Protein AF-0000000071014922 (afdb_homodimer)

Structure (mmCIF, N/CA/C/O backbone):
data_AF-0000000071014922-model_v1
#
loop_
_entity.id
_entity.type
_entity.pdbx_description
1 polymer 'Single-stranded DNA-binding protein'
#
loop_
_atom_site.group_PDB
_atom_site.id
_atom_site.type_symbol
_atom_site.label_atom_id
_atom_site.label_alt_id
_atom_site.label_comp_id
_atom_site.label_asym_id
_atom_site.label_entity_id
_atom_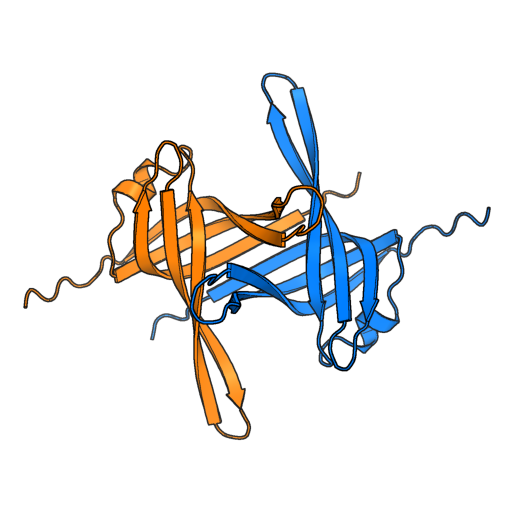site.label_seq_id
_atom_site.pdbx_PDB_ins_code
_atom_site.Cartn_x
_atom_site.Cartn_y
_atom_site.Cartn_z
_atom_site.occupancy
_atom_site.B_iso_or_equiv
_atom_site.auth_seq_id
_atom_site.auth_comp_id
_atom_site.auth_asym_id
_atom_site.auth_atom_id
_atom_site.pdbx_PDB_model_num
ATOM 1 N N . MET A 1 1 ? 16.922 -11.219 -13.266 1 45.09 1 MET A N 1
ATOM 2 C CA . MET A 1 1 ? 15.805 -11.633 -12.414 1 45.09 1 MET A CA 1
ATOM 3 C C . MET A 1 1 ? 14.68 -10.602 -12.469 1 45.09 1 MET A C 1
ATOM 5 O O . MET A 1 1 ? 14.93 -9.414 -12.672 1 45.09 1 MET A O 1
ATOM 9 N N . PRO A 1 2 ? 13.539 -10.945 -12.789 1 51.22 2 PRO A N 1
ATOM 10 C CA . PRO A 1 2 ? 12.469 -9.977 -13.055 1 51.22 2 PRO A CA 1
ATOM 11 C C . PRO A 1 2 ? 12.344 -8.93 -11.953 1 51.22 2 PRO A C 1
ATOM 13 O O . PRO A 1 2 ? 12.578 -9.227 -10.781 1 51.22 2 PRO A O 1
ATOM 16 N N . GLN A 1 3 ? 12.688 -7.688 -12.266 1 57.22 3 GLN A N 1
ATOM 17 C CA . GLN A 1 3 ? 12.719 -6.531 -11.383 1 57.22 3 GLN A CA 1
ATOM 18 C C . GLN A 1 3 ? 11.406 -6.391 -10.609 1 57.22 3 GLN A C 1
ATOM 20 O O . GLN A 1 3 ? 10.344 -6.219 -11.211 1 57.22 3 GLN A O 1
ATOM 25 N N . ASN A 1 4 ? 11.172 -7.098 -9.414 1 67.25 4 ASN A N 1
ATOM 26 C CA . ASN A 1 4 ? 10.023 -7.023 -8.523 1 67.25 4 ASN A CA 1
ATOM 27 C C . ASN A 1 4 ? 9.836 -5.617 -7.957 1 67.25 4 ASN A C 1
ATOM 29 O O . ASN A 1 4 ? 10.805 -4.961 -7.586 1 67.25 4 ASN A O 1
ATOM 33 N N . ILE A 1 5 ? 8.773 -5.008 -8.477 1 82.88 5 ILE A N 1
ATOM 34 C CA . ILE A 1 5 ? 8.438 -3.664 -8.016 1 82.88 5 ILE A CA 1
ATOM 35 C C . ILE A 1 5 ? 7.25 -3.725 -7.051 1 82.88 5 ILE A C 1
ATOM 37 O O . ILE A 1 5 ? 6.301 -4.477 -7.281 1 82.88 5 ILE A O 1
ATOM 41 N N . ALA A 1 6 ? 7.273 -3.145 -5.84 1 90.56 6 ALA A N 1
ATOM 42 C CA . ALA A 1 6 ? 6.148 -2.846 -4.953 1 90.56 6 ALA A CA 1
ATOM 43 C C . ALA A 1 6 ? 6.238 -1.42 -4.418 1 90.56 6 ALA A C 1
ATOM 45 O O . ALA A 1 6 ? 6.949 -1.158 -3.447 1 90.56 6 ALA A O 1
ATOM 46 N N . GLU A 1 7 ? 5.496 -0.566 -5.109 1 92.31 7 GLU A N 1
ATOM 47 C CA . GLU A 1 7 ? 5.621 0.851 -4.781 1 92.31 7 GLU A CA 1
ATOM 48 C C . GLU A 1 7 ? 4.258 1.489 -4.547 1 92.31 7 GLU A C 1
ATOM 50 O O . GLU A 1 7 ? 3.232 0.952 -4.977 1 92.31 7 GLU A O 1
ATOM 55 N N . PHE A 1 8 ? 4.301 2.605 -3.871 1 92.69 8 PHE A N 1
ATOM 56 C CA . PHE A 1 8 ? 3.084 3.389 -3.674 1 92.69 8 PHE A CA 1
ATOM 57 C C . PHE A 1 8 ? 3.338 4.863 -3.967 1 92.69 8 PHE A C 1
ATOM 59 O O . PHE A 1 8 ? 4.488 5.293 -4.066 1 92.69 8 PHE A O 1
ATOM 66 N N . ARG A 1 9 ? 2.246 5.539 -4.125 1 94.62 9 ARG A N 1
ATOM 67 C CA . ARG A 1 9 ? 2.209 6.988 -4.297 1 94.62 9 ARG A CA 1
ATOM 68 C C . ARG A 1 9 ? 0.978 7.586 -3.627 1 94.62 9 ARG A C 1
ATOM 70 O O . ARG A 1 9 ? -0.138 7.098 -3.816 1 94.62 9 ARG A O 1
ATOM 77 N N . ILE A 1 10 ? 1.203 8.625 -2.867 1 93.38 10 ILE A N 1
ATOM 78 C CA . ILE A 1 10 ? 0.106 9.281 -2.164 1 93.38 10 ILE A CA 1
ATOM 79 C C . ILE A 1 10 ? 0.223 10.797 -2.322 1 93.38 10 ILE A C 1
ATOM 81 O O . ILE A 1 10 ? 1.315 11.359 -2.207 1 93.38 10 ILE A O 1
ATOM 85 N N . ILE A 1 11 ? -0.766 11.391 -2.68 1 93.31 11 ILE A N 1
ATOM 86 C CA . ILE A 1 11 ? -0.93 12.836 -2.576 1 93.31 11 ILE A CA 1
ATOM 87 C C . ILE A 1 11 ? -2.129 13.156 -1.687 1 93.31 11 ILE A C 1
ATOM 89 O O . ILE A 1 11 ? -3.246 12.711 -1.954 1 93.31 11 ILE A O 1
ATOM 93 N N . GLY A 1 12 ? -1.874 13.836 -0.685 1 92.44 12 GLY A N 1
ATOM 94 C CA . GLY A 1 12 ? -2.936 14.172 0.249 1 92.44 12 GLY A CA 1
ATOM 95 C C . GLY A 1 12 ? -2.477 15.094 1.363 1 92.44 12 GLY A C 1
ATOM 96 O O . GLY A 1 12 ? -1.315 15.508 1.397 1 92.44 12 GLY A O 1
ATOM 97 N N . ARG A 1 13 ? -3.402 15.43 2.219 1 92.38 13 ARG A N 1
ATOM 98 C CA . ARG A 1 13 ? -3.096 16.344 3.32 1 92.38 13 ARG A CA 1
ATOM 99 C C . ARG A 1 13 ? -2.703 15.562 4.574 1 92.38 13 ARG A C 1
ATOM 101 O O . ARG A 1 13 ? -3.303 14.539 4.887 1 92.38 13 ARG A O 1
ATOM 108 N N . ILE A 1 14 ? -1.854 16.234 5.262 1 93.81 14 ILE A N 1
ATOM 109 C CA . ILE A 1 14 ? -1.387 15.609 6.496 1 93.81 14 ILE A CA 1
ATOM 110 C C . ILE A 1 14 ? -2.436 15.781 7.59 1 93.81 14 ILE A C 1
ATOM 112 O O . ILE A 1 14 ? -2.949 16.875 7.801 1 93.81 14 ILE A O 1
ATOM 116 N N . GLY A 1 15 ? -2.736 14.742 8.242 1 92.94 15 GLY A N 1
ATOM 117 C CA . GLY A 1 15 ? -3.611 14.789 9.398 1 92.94 15 GLY A CA 1
ATOM 118 C C . GLY A 1 15 ? -2.857 14.844 10.719 1 92.94 15 GLY A C 1
ATOM 119 O O . GLY A 1 15 ? -3.162 15.672 11.578 1 92.94 15 GLY A O 1
ATOM 120 N N . LYS A 1 16 ? -1.944 13.891 10.852 1 93.44 16 LYS A N 1
ATOM 121 C CA . LYS A 1 16 ? -1.187 13.75 12.094 1 93.44 16 LYS A CA 1
ATOM 122 C C . LYS A 1 16 ? 0.235 13.273 11.82 1 93.44 16 LYS A C 1
ATOM 124 O O . LYS A 1 16 ? 0.456 12.438 10.938 1 93.44 16 LYS A O 1
ATOM 129 N N . ILE A 1 17 ? 1.135 13.812 12.633 1 95.12 17 ILE A N 1
ATOM 130 C CA . ILE A 1 17 ? 2.525 13.367 12.586 1 95.12 17 ILE A CA 1
ATOM 131 C C . ILE A 1 17 ? 2.938 12.82 13.953 1 95.12 17 ILE A C 1
ATOM 133 O O . ILE A 1 17 ? 2.779 13.5 14.969 1 95.12 17 ILE A O 1
ATOM 137 N N . THR A 1 18 ? 3.35 11.625 13.945 1 94.62 18 THR A N 1
ATOM 138 C CA . THR A 1 18 ? 3.787 10.969 15.172 1 94.62 18 THR A CA 1
ATOM 139 C C . THR A 1 18 ? 5.242 10.523 15.062 1 94.62 18 THR A C 1
ATOM 141 O O . THR A 1 18 ? 5.586 9.727 14.188 1 94.62 18 THR A O 1
ATOM 144 N N . THR A 1 19 ? 5.977 11.086 15.898 1 92.25 19 THR A N 1
ATOM 145 C CA . THR A 1 19 ? 7.391 10.719 15.891 1 92.25 19 THR A CA 1
ATOM 146 C C . THR A 1 19 ? 7.719 9.797 17.062 1 92.25 19 THR A C 1
ATOM 148 O O . THR A 1 19 ? 7.34 10.07 18.203 1 92.25 19 THR A O 1
ATOM 151 N N . ARG A 1 20 ? 8.258 8.742 16.688 1 89.31 20 ARG A N 1
ATOM 152 C CA . ARG A 1 20 ? 8.797 7.82 17.688 1 89.31 20 ARG A CA 1
ATOM 153 C C . ARG A 1 20 ? 10.32 7.867 17.703 1 89.31 20 ARG A C 1
ATOM 155 O O . ARG A 1 20 ? 10.922 8.906 17.406 1 89.31 20 ARG A O 1
ATOM 162 N N . GLU A 1 21 ? 11.086 6.969 18.203 1 86.44 21 GLU A N 1
ATOM 163 C CA . GLU A 1 21 ? 12.539 7.004 18.312 1 86.44 21 GLU A CA 1
ATOM 164 C C . GLU A 1 21 ? 13.203 7.215 16.953 1 86.44 21 GLU A C 1
ATOM 166 O O . GLU A 1 21 ? 13.711 8.305 16.672 1 86.44 21 GLU A O 1
ATOM 171 N N . ARG A 1 22 ? 13.266 6.293 16.172 1 90.5 22 ARG A N 1
ATOM 172 C CA . ARG A 1 22 ? 13.992 6.406 14.914 1 90.5 22 ARG A CA 1
ATOM 173 C C . ARG A 1 22 ? 13.039 6.344 13.727 1 90.5 22 ARG A C 1
ATOM 175 O O . ARG A 1 22 ? 13.477 6.152 12.586 1 90.5 22 ARG A O 1
ATOM 182 N N . VAL A 1 23 ? 11.742 6.52 14.023 1 92.88 23 VAL A N 1
ATOM 183 C CA . VAL A 1 23 ? 10.773 6.406 12.938 1 92.88 23 VAL A CA 1
ATOM 184 C C . VAL A 1 23 ? 9.672 7.449 13.109 1 92.88 23 VAL A C 1
ATOM 186 O O . VAL A 1 23 ? 9.203 7.688 14.227 1 92.88 23 VAL A O 1
ATOM 189 N N . THR A 1 24 ? 9.297 8.148 12.078 1 95.25 24 THR A N 1
ATOM 190 C CA . THR A 1 24 ? 8.18 9.086 12.078 1 95.25 24 THR A CA 1
ATOM 191 C C . THR A 1 24 ? 7.02 8.547 11.25 1 95.25 24 THR A C 1
ATOM 193 O O . THR A 1 24 ? 7.215 8.07 10.125 1 95.25 24 THR A O 1
ATOM 196 N N . TYR A 1 25 ? 5.828 8.57 11.812 1 94 25 TYR A N 1
ATOM 197 C CA . TYR A 1 25 ? 4.605 8.195 11.109 1 94 25 TYR A CA 1
ATOM 198 C C . TYR A 1 25 ? 3.812 9.422 10.695 1 94 25 TYR A C 1
ATOM 200 O O . TYR A 1 25 ? 3.559 10.312 11.508 1 94 25 TYR A O 1
ATOM 208 N N . VAL A 1 26 ? 3.49 9.484 9.484 1 94.69 26 VAL A N 1
ATOM 209 C CA . VAL A 1 26 ? 2.682 10.578 8.969 1 94.69 26 VAL A CA 1
ATOM 210 C C . VAL A 1 26 ? 1.364 10.039 8.422 1 94.69 26 VAL A C 1
ATOM 212 O O . VAL A 1 26 ? 1.361 9.219 7.5 1 94.69 26 VAL A O 1
ATOM 215 N N . SER A 1 27 ? 0.312 10.469 8.977 1 92.56 27 SER A N 1
ATOM 216 C CA . SER A 1 27 ? -1.009 10.125 8.453 1 92.56 27 SER A CA 1
ATOM 217 C C . SER A 1 27 ? -1.417 11.07 7.324 1 92.56 27 SER A C 1
ATOM 219 O O . SER A 1 27 ? -1.438 12.289 7.5 1 92.56 27 SER A O 1
ATOM 221 N N . VAL A 1 28 ? -1.708 10.5 6.219 1 92.12 28 VAL A N 1
ATOM 222 C CA . VAL A 1 28 ? -2.064 11.297 5.047 1 92.12 28 VAL A CA 1
ATOM 223 C C . VAL A 1 28 ? -3.475 10.93 4.586 1 92.12 28 VAL A C 1
ATOM 225 O O . VAL A 1 28 ? -3.793 9.758 4.402 1 92.12 28 VAL A O 1
ATOM 228 N N . ALA A 1 29 ? -4.246 12.039 4.527 1 87.94 29 ALA A N 1
ATOM 229 C CA . ALA A 1 29 ? -5.617 11.852 4.062 1 87.94 29 ALA A CA 1
ATOM 230 C C . ALA A 1 29 ? -5.664 11.656 2.549 1 87.94 29 ALA A C 1
ATOM 232 O O . ALA A 1 29 ? -5.059 12.422 1.799 1 87.94 29 ALA A O 1
ATOM 233 N N . ALA A 1 30 ? -6.188 10.461 2.129 1 78.12 30 ALA A N 1
ATOM 234 C CA . ALA A 1 30 ? -6.398 10.258 0.698 1 78.12 30 ALA A CA 1
ATOM 235 C C . ALA A 1 30 ? -7.859 9.914 0.404 1 78.12 30 ALA A C 1
ATOM 237 O O . ALA A 1 30 ? -8.477 9.125 1.122 1 78.12 30 ALA A O 1
ATOM 238 N N . ASN A 1 31 ? -8.445 10.719 -0.489 1 67.25 31 ASN A N 1
ATOM 239 C CA . ASN A 1 31 ? -9.852 10.539 -0.841 1 67.25 31 ASN A CA 1
ATOM 240 C C . ASN A 1 31 ? -10.023 9.539 -1.977 1 67.25 31 ASN A C 1
ATOM 242 O O . ASN A 1 31 ? -9.164 9.438 -2.857 1 67.25 31 ASN A O 1
ATOM 246 N N . TYR A 1 32 ? -10.867 8.562 -1.677 1 63.69 32 TYR A N 1
ATOM 247 C CA . TYR A 1 32 ? -11.25 7.617 -2.721 1 63.69 32 TYR A CA 1
ATOM 248 C C . TYR A 1 32 ? -12.672 7.875 -3.199 1 63.69 32 TYR A C 1
ATOM 250 O O . TYR A 1 32 ? -13.594 7.988 -2.391 1 63.69 32 TYR A O 1
ATOM 258 N N . ASN A 1 33 ? -12.672 8.32 -4.469 1 60.06 33 ASN A N 1
ATOM 259 C CA . ASN A 1 33 ? -13.992 8.523 -5.043 1 60.06 33 ASN A CA 1
ATOM 260 C C . ASN A 1 33 ? -14.602 7.215 -5.543 1 60.06 33 ASN A C 1
ATOM 262 O O . ASN A 1 33 ? -13.953 6.469 -6.281 1 60.06 33 ASN A O 1
ATOM 266 N N . ARG A 1 34 ? -15.492 6.68 -4.75 1 58.22 34 ARG A N 1
ATOM 267 C CA . ARG A 1 34 ? -16.219 5.504 -5.223 1 58.22 34 ARG A CA 1
ATOM 268 C C . ARG A 1 34 ? -17.625 5.875 -5.688 1 58.22 34 ARG A C 1
ATOM 270 O O . ARG A 1 34 ? -18.297 6.676 -5.047 1 58.22 34 ARG A O 1
ATOM 277 N N . ARG A 1 35 ? -17.828 5.34 -6.891 1 59.03 35 ARG A N 1
ATOM 278 C CA . ARG A 1 35 ? -19.188 5.555 -7.398 1 59.03 35 ARG A CA 1
ATOM 279 C C . ARG A 1 35 ? -20.188 4.699 -6.637 1 59.03 35 ARG A C 1
ATOM 281 O O . ARG A 1 35 ? -19.969 3.504 -6.434 1 59.03 35 ARG A O 1
ATOM 288 N N . ASP A 1 36 ? -20.906 5.223 -5.824 1 60.12 36 ASP A N 1
ATOM 289 C CA . ASP A 1 36 ? -22.016 4.516 -5.188 1 60.12 36 ASP A CA 1
ATOM 290 C C . ASP A 1 36 ? -23.344 4.859 -5.859 1 60.12 36 ASP A C 1
ATOM 292 O O . ASP A 1 36 ? -24.016 5.801 -5.457 1 60.12 36 ASP A O 1
ATOM 296 N N . GLY A 1 37 ? -23.719 3.9 -6.723 1 63.62 37 GLY A N 1
ATOM 297 C CA . GLY A 1 37 ? -24.906 4.184 -7.508 1 63.62 37 GLY A CA 1
ATOM 298 C C . GLY A 1 37 ? -24.75 5.391 -8.414 1 63.62 37 GLY A C 1
ATOM 299 O O . GLY A 1 37 ? -23.844 5.438 -9.25 1 63.62 37 GLY A O 1
ATOM 300 N N . ASP A 1 38 ? -25.609 6.348 -8.312 1 67.44 38 ASP A N 1
ATOM 301 C CA . ASP A 1 38 ? -25.625 7.586 -9.094 1 67.44 38 ASP A CA 1
ATOM 302 C C . ASP A 1 38 ? -24.812 8.68 -8.406 1 67.44 38 ASP A C 1
ATOM 304 O O . ASP A 1 38 ? -24.641 9.766 -8.961 1 67.44 38 ASP A O 1
ATOM 308 N N . ASP A 1 39 ? -24.406 8.352 -7.227 1 63.91 39 ASP A N 1
ATOM 309 C CA . ASP A 1 39 ? -23.719 9.383 -6.453 1 63.91 39 ASP A CA 1
ATOM 310 C C . ASP A 1 39 ? -22.266 9.016 -6.223 1 63.91 39 ASP A C 1
ATOM 312 O O . ASP A 1 39 ? -21.906 7.836 -6.215 1 63.91 39 ASP A O 1
ATOM 316 N N . TRP A 1 40 ? -21.469 10.008 -6.414 1 64.31 40 TRP A N 1
ATOM 317 C CA . TRP A 1 40 ? -20.062 9.875 -6.074 1 64.31 40 TRP A CA 1
ATOM 318 C C . TRP A 1 40 ? -19.828 10.133 -4.59 1 64.31 40 TRP A C 1
ATOM 320 O O . TRP A 1 40 ? -20.344 11.109 -4.035 1 64.31 40 TRP A O 1
ATOM 330 N N . LYS A 1 41 ? -19.625 9 -3.914 1 65 41 LYS A N 1
ATOM 331 C CA . LYS A 1 41 ? -19.297 9.148 -2.498 1 65 41 LYS A CA 1
ATOM 332 C C . LYS A 1 41 ? -17.797 9.242 -2.291 1 65 41 LYS A C 1
ATOM 334 O O . LYS A 1 41 ? -17.031 8.555 -2.967 1 65 41 LYS A O 1
ATOM 339 N N . LYS A 1 42 ? -17.5 10.32 -1.571 1 62.38 42 LYS A N 1
ATOM 340 C CA . LYS A 1 42 ? -16.094 10.539 -1.229 1 62.38 42 LYS A CA 1
ATOM 341 C C . LYS A 1 42 ? -15.758 9.93 0.125 1 62.38 42 LYS A C 1
ATOM 343 O O . LYS A 1 42 ? -16.391 10.25 1.134 1 62.38 42 LYS A O 1
ATOM 348 N N . ASP A 1 43 ? -15.055 8.727 -0.015 1 69.38 43 ASP A N 1
ATOM 349 C CA . ASP A 1 43 ? -14.586 8.172 1.251 1 69.38 43 ASP A CA 1
ATOM 350 C C . ASP A 1 43 ? -13.133 8.57 1.521 1 69.38 43 ASP A C 1
ATOM 352 O O . ASP A 1 43 ? -12.305 8.57 0.61 1 69.38 43 ASP A O 1
ATOM 356 N N . THR A 1 44 ? -13 9.273 2.695 1 71.81 44 THR A N 1
ATOM 357 C CA . THR A 1 44 ? -11.648 9.641 3.105 1 71.81 44 THR A CA 1
ATOM 358 C C . THR A 1 44 ? -11 8.5 3.889 1 71.81 44 THR A C 1
ATOM 360 O O . THR A 1 44 ? -11.602 7.957 4.82 1 71.81 44 THR A O 1
ATOM 363 N N . TYR A 1 45 ? -9.859 8.109 3.309 1 75.31 45 TYR A N 1
ATOM 364 C CA . TYR A 1 45 ? -9.078 7.113 4.031 1 75.31 45 TYR A CA 1
ATOM 365 C C . TYR A 1 45 ? -7.754 7.695 4.508 1 75.31 45 TYR A C 1
ATOM 367 O O . TYR A 1 45 ? -7.129 8.484 3.799 1 75.31 45 TYR A O 1
ATOM 375 N N . TRP A 1 46 ? -7.457 7.352 5.777 1 83 46 TRP A N 1
ATOM 376 C CA . TRP A 1 46 ? -6.176 7.773 6.332 1 83 46 TRP A CA 1
ATOM 377 C C . TRP A 1 46 ? -5.105 6.711 6.094 1 83 46 TRP A C 1
ATOM 379 O O . TRP A 1 46 ? -5.332 5.527 6.355 1 83 46 TRP A O 1
ATOM 389 N N . ASN A 1 47 ? -4.027 7.133 5.469 1 88 47 ASN A N 1
ATOM 390 C CA . ASN A 1 47 ? -2.877 6.27 5.238 1 88 47 ASN A CA 1
ATOM 391 C C . ASN A 1 47 ? -1.701 6.648 6.133 1 88 47 ASN A C 1
ATOM 393 O O . ASN A 1 47 ? -1.233 7.789 6.102 1 88 47 ASN A O 1
ATOM 397 N N . SER A 1 48 ? -1.271 5.66 6.84 1 89.62 48 SER A N 1
ATOM 398 C CA . SER A 1 48 ? -0.094 5.895 7.672 1 89.62 48 SER A CA 1
ATOM 399 C C . SER A 1 48 ? 1.191 5.578 6.914 1 89.62 48 SER A C 1
ATOM 401 O O . SER A 1 48 ? 1.417 4.438 6.512 1 89.62 48 SER A O 1
ATOM 403 N N . VAL A 1 49 ? 2.014 6.531 6.777 1 93.38 49 VAL A N 1
ATOM 404 C CA . VAL A 1 49 ? 3.271 6.383 6.051 1 93.38 49 VAL A CA 1
ATOM 405 C C . VAL A 1 49 ? 4.438 6.344 7.035 1 93.38 49 VAL A C 1
ATOM 407 O O . VAL A 1 49 ? 4.5 7.156 7.961 1 93.38 49 VAL A O 1
ATOM 410 N N . VAL A 1 50 ? 5.281 5.363 6.773 1 93 50 VAL A N 1
ATOM 411 C CA . VAL A 1 50 ? 6.477 5.227 7.602 1 93 50 VAL A CA 1
ATOM 412 C C . VAL A 1 50 ? 7.617 6.043 7.004 1 93 50 VAL A C 1
ATOM 414 O O . VAL A 1 50 ? 8.023 5.812 5.859 1 93 50 VAL A O 1
ATOM 417 N N . CYS A 1 51 ? 8.172 6.895 7.809 1 96.19 51 CYS A N 1
ATOM 418 C CA . CYS A 1 51 ? 9.258 7.762 7.363 1 96.19 51 CYS A CA 1
ATOM 419 C C . CYS A 1 51 ? 10.508 7.551 8.203 1 96.19 51 CYS A C 1
ATOM 421 O O . CYS A 1 51 ? 10.477 7.723 9.43 1 96.19 51 CYS A O 1
ATOM 423 N N . PHE A 1 52 ? 11.539 7.211 7.512 1 95.25 52 PHE A N 1
ATOM 424 C CA . PHE A 1 52 ? 12.828 7.055 8.164 1 95.25 52 PHE A CA 1
ATOM 425 C C . PHE A 1 52 ? 13.719 8.266 7.914 1 95.25 52 PHE A C 1
ATOM 427 O O . PHE A 1 52 ? 13.227 9.32 7.496 1 95.25 52 PHE A O 1
ATOM 434 N N . SER A 1 53 ? 14.992 8.18 8.234 1 94.62 53 SER A N 1
ATOM 435 C CA . SER A 1 53 ? 15.906 9.312 8.227 1 94.62 53 SER A CA 1
ATOM 436 C C . SER A 1 53 ? 16.125 9.852 6.816 1 94.62 53 SER A C 1
ATOM 438 O O . SER A 1 53 ? 16.453 11.023 6.633 1 94.62 53 SER A O 1
ATOM 440 N N . ASN A 1 54 ? 15.914 9.031 5.805 1 93.69 54 ASN A N 1
ATOM 441 C CA . ASN A 1 54 ? 16.141 9.445 4.426 1 93.69 54 ASN A CA 1
ATOM 442 C C . ASN A 1 54 ? 15.195 10.57 4.012 1 93.69 54 ASN A C 1
ATOM 444 O O . ASN A 1 54 ? 15.477 11.305 3.064 1 93.69 54 ASN A O 1
ATOM 448 N N . VAL A 1 55 ? 14.117 10.711 4.688 1 96.06 55 VAL A N 1
ATOM 449 C CA . VAL A 1 55 ? 13.18 11.789 4.371 1 96.06 55 VAL A CA 1
ATOM 450 C C . VAL A 1 55 ? 12.953 12.656 5.605 1 96.06 55 VAL A C 1
ATOM 452 O O . VAL A 1 55 ? 11.922 13.32 5.723 1 96.06 55 VAL A O 1
ATOM 455 N N . ALA A 1 56 ? 13.812 12.648 6.547 1 94.81 56 ALA A N 1
ATOM 456 C CA . ALA A 1 56 ? 13.656 13.352 7.82 1 94.81 56 ALA A CA 1
ATOM 457 C C . ALA A 1 56 ? 13.523 14.852 7.605 1 94.81 56 ALA A C 1
ATOM 459 O O . ALA A 1 56 ? 12.695 15.508 8.25 1 94.81 56 ALA A O 1
ATOM 460 N N . GLN A 1 57 ? 14.289 15.453 6.809 1 95.62 57 GLN A N 1
ATOM 461 C CA . GLN A 1 57 ? 14.258 16.891 6.566 1 95.62 57 GLN A CA 1
ATOM 462 C C . GLN A 1 57 ? 12.875 17.344 6.086 1 95.62 57 GLN A C 1
ATOM 464 O O . GLN A 1 57 ? 12.328 18.328 6.59 1 95.62 57 GLN A O 1
ATOM 469 N N . GLN A 1 58 ? 12.367 16.625 5.121 1 95.81 58 GLN A N 1
ATOM 470 C CA . GLN A 1 58 ? 11.062 16.969 4.566 1 95.81 58 GLN A CA 1
ATOM 471 C C . GLN A 1 58 ? 9.953 16.766 5.594 1 95.81 58 GLN A C 1
ATOM 473 O O . GLN A 1 58 ? 9.039 17.578 5.707 1 95.81 58 GLN A O 1
ATOM 478 N N . THR A 1 59 ? 10.086 15.664 6.297 1 96.31 59 THR A N 1
ATOM 479 C CA . THR A 1 59 ? 9.062 15.367 7.285 1 96.31 59 THR A CA 1
ATOM 480 C C . THR A 1 59 ? 9.094 16.375 8.43 1 96.31 59 THR A C 1
ATOM 482 O O . THR A 1 59 ? 8.055 16.75 8.969 1 96.31 59 THR A O 1
ATOM 485 N N . GLU A 1 60 ? 10.242 16.844 8.805 1 94.75 60 GLU A N 1
ATOM 486 C CA . GLU A 1 60 ? 10.383 17.828 9.867 1 94.75 60 GLU A CA 1
ATOM 487 C C . GLU A 1 60 ? 9.82 19.188 9.445 1 94.75 60 GLU A C 1
ATOM 489 O O . GLU A 1 60 ? 9.344 19.953 10.281 1 94.75 60 GLU A O 1
ATOM 494 N N . ALA A 1 61 ? 9.883 19.406 8.148 1 95.19 61 ALA A N 1
ATOM 495 C CA . ALA A 1 61 ? 9.406 20.688 7.621 1 95.19 61 ALA A CA 1
ATOM 496 C C . ALA A 1 61 ? 7.898 20.656 7.398 1 95.19 61 ALA A C 1
ATOM 498 O O . ALA A 1 61 ? 7.285 21.688 7.102 1 95.19 61 ALA A O 1
ATOM 499 N N . ALA A 1 62 ? 7.336 19.531 7.555 1 96.38 62 ALA A N 1
ATOM 500 C CA . ALA A 1 62 ? 5.914 19.359 7.273 1 96.38 62 ALA A CA 1
ATOM 501 C C . ALA A 1 62 ? 5.074 19.594 8.531 1 96.38 62 ALA A C 1
ATOM 503 O O . ALA A 1 62 ? 5.566 19.422 9.648 1 96.38 62 ALA A O 1
ATOM 504 N N . ALA A 1 63 ? 3.812 19.953 8.281 1 96.25 63 ALA A N 1
ATOM 505 C CA . ALA A 1 63 ? 2.871 20.172 9.375 1 96.25 63 ALA A CA 1
ATOM 506 C C . ALA A 1 63 ? 1.468 19.719 9 1 96.25 63 ALA A C 1
ATOM 508 O O . ALA A 1 63 ? 1.173 19.516 7.82 1 96.25 63 ALA A O 1
ATOM 509 N N . LYS A 1 64 ? 0.737 19.5 10.078 1 95.19 64 LYS A N 1
ATOM 510 C CA . LYS A 1 64 ? -0.664 19.156 9.852 1 95.19 64 LYS A CA 1
ATOM 511 C C . LYS A 1 64 ? -1.313 20.125 8.859 1 95.19 64 LYS A C 1
ATOM 513 O O . LYS A 1 64 ? -1.124 21.328 8.945 1 95.19 64 LYS A O 1
ATOM 518 N N . GLY A 1 65 ? -2.068 19.531 7.941 1 93.56 65 GLY A N 1
ATOM 519 C CA . GLY A 1 65 ? -2.777 20.359 6.973 1 93.56 65 GLY A CA 1
ATOM 520 C C . GLY A 1 65 ? -2.006 20.547 5.68 1 93.56 65 GLY A C 1
ATOM 521 O O . GLY A 1 65 ? -2.576 20.953 4.668 1 93.56 65 GLY A O 1
ATOM 522 N N . ASP A 1 66 ? -0.722 20.344 5.664 1 94.44 66 ASP A N 1
ATOM 523 C CA . ASP A 1 66 ? 0.079 20.484 4.453 1 94.44 66 ASP A CA 1
ATOM 524 C C . ASP A 1 66 ? -0.347 19.469 3.395 1 94.44 66 ASP A C 1
ATOM 526 O O . ASP A 1 66 ? -0.695 18.328 3.721 1 94.44 66 ASP A O 1
ATOM 530 N N . LEU A 1 67 ? -0.344 19.938 2.135 1 93.75 67 LEU A N 1
ATOM 531 C CA . LEU A 1 67 ? -0.488 19.016 1.01 1 93.75 67 LEU A CA 1
ATOM 532 C C . LEU A 1 67 ? 0.852 18.375 0.651 1 93.75 67 LEU A C 1
ATOM 534 O O . LEU A 1 67 ? 1.83 19.078 0.399 1 93.75 67 LEU A O 1
ATOM 538 N N . VAL A 1 68 ? 0.884 17.016 0.602 1 95.31 68 VAL A N 1
ATOM 539 C CA . VAL A 1 68 ? 2.172 16.359 0.392 1 95.31 68 VAL A CA 1
ATOM 540 C C . VAL A 1 68 ? 2.057 15.352 -0.743 1 95.31 68 VAL A C 1
ATOM 542 O O . VAL A 1 68 ? 0.955 14.914 -1.087 1 95.31 68 VAL A O 1
ATOM 545 N N . HIS A 1 69 ? 3.145 15.125 -1.33 1 96.44 69 HIS A N 1
ATOM 546 C CA . HIS A 1 69 ? 3.377 14.031 -2.273 1 96.44 69 HIS A CA 1
ATOM 547 C C . HIS A 1 69 ? 4.41 13.047 -1.734 1 96.44 69 HIS A C 1
ATOM 549 O O . HIS A 1 69 ? 5.559 13.422 -1.485 1 96.44 69 HIS A O 1
ATOM 555 N N . VAL A 1 70 ? 3.996 11.781 -1.525 1 96.69 70 VAL A N 1
ATOM 556 C CA . VAL A 1 70 ? 4.875 10.773 -0.942 1 96.69 70 VAL A CA 1
ATOM 557 C C . VAL A 1 70 ? 4.941 9.555 -1.86 1 96.69 70 VAL A C 1
ATOM 559 O O . VAL A 1 70 ? 3.918 9.086 -2.365 1 96.69 70 VAL A O 1
ATOM 562 N N . THR A 1 71 ? 6.117 9.102 -2.168 1 96.25 71 THR A N 1
ATOM 563 C CA . THR A 1 71 ? 6.348 7.852 -2.881 1 96.25 71 THR A CA 1
ATOM 564 C C . THR A 1 71 ? 7.266 6.934 -2.078 1 96.25 71 THR A C 1
ATOM 566 O O . THR A 1 71 ? 8.062 7.402 -1.265 1 96.25 71 THR A O 1
ATOM 569 N N . GLY A 1 72 ? 7.109 5.656 -2.314 1 93.69 72 GLY A N 1
ATOM 570 C CA . GLY A 1 72 ? 7.961 4.711 -1.611 1 93.69 72 GLY A CA 1
ATOM 571 C C . GLY A 1 72 ? 7.605 3.264 -1.9 1 93.69 72 GLY A C 1
ATOM 572 O O . GLY A 1 72 ? 7.066 2.951 -2.963 1 93.69 72 GLY A O 1
ATOM 573 N N . ARG A 1 73 ? 7.957 2.471 -0.987 1 89.25 73 ARG A N 1
ATOM 574 C CA . ARG A 1 73 ? 7.773 1.036 -1.181 1 89.25 73 ARG A CA 1
ATOM 575 C C . ARG A 1 73 ? 6.711 0.487 -0.233 1 89.25 73 ARG A C 1
ATOM 577 O O . ARG A 1 73 ? 6.512 1.023 0.858 1 89.25 73 ARG A O 1
ATOM 584 N N . VAL A 1 74 ? 6.09 -0.573 -0.698 1 86.88 74 VAL A N 1
ATOM 585 C CA . VAL A 1 74 ? 5.137 -1.312 0.122 1 86.88 74 VAL A CA 1
ATOM 586 C C . VAL A 1 74 ? 5.816 -2.535 0.732 1 86.88 74 VAL A C 1
ATOM 588 O O . VAL A 1 74 ? 6.523 -3.27 0.04 1 86.88 74 VAL A O 1
ATOM 591 N N . ARG A 1 75 ? 5.59 -2.668 1.981 1 77.88 75 ARG A N 1
ATOM 592 C CA . ARG A 1 75 ? 6.184 -3.799 2.686 1 77.88 75 ARG A CA 1
ATOM 593 C C . ARG A 1 75 ? 5.184 -4.438 3.643 1 77.88 75 ARG A C 1
ATOM 595 O O . ARG A 1 75 ? 4.633 -3.764 4.516 1 77.88 75 ARG A O 1
ATOM 602 N N . GLU A 1 76 ? 4.934 -5.746 3.281 1 74.06 76 GLU A N 1
ATOM 603 C CA . GLU A 1 76 ? 4.086 -6.426 4.254 1 74.06 76 GLU A CA 1
ATOM 604 C C . GLU A 1 76 ? 4.926 -7.184 5.281 1 74.06 76 GLU A C 1
ATOM 606 O O . GLU A 1 76 ? 5.84 -7.922 4.922 1 74.06 76 GLU A O 1
ATOM 611 N N . ARG A 1 77 ? 4.766 -6.734 6.473 1 64.62 77 ARG A N 1
ATOM 612 C CA . ARG A 1 77 ? 5.496 -7.391 7.551 1 64.62 77 ARG A CA 1
ATOM 613 C C . ARG A 1 77 ? 4.547 -8.148 8.477 1 64.62 77 ARG A C 1
ATOM 615 O O . ARG A 1 77 ? 3.377 -7.785 8.609 1 64.62 77 ARG A O 1
ATOM 622 N N . SER A 1 78 ? 4.922 -9.391 8.656 1 58.94 78 SER A N 1
ATOM 623 C CA . SER A 1 78 ? 4.168 -10.18 9.633 1 58.94 78 SER A CA 1
ATOM 624 C C . SER A 1 78 ? 4.531 -9.781 11.055 1 58.94 78 SER A C 1
ATOM 626 O O . SER A 1 78 ? 5.695 -9.531 11.359 1 58.94 78 SER A O 1
ATOM 628 N N . HIS A 1 79 ? 3.561 -9.016 11.664 1 49.44 79 HIS A N 1
ATOM 629 C CA . HIS A 1 79 ? 3.732 -8.68 13.07 1 49.44 79 HIS A CA 1
ATOM 630 C C . HIS A 1 79 ? 2.914 -9.609 13.969 1 49.44 79 HIS A C 1
ATOM 632 O O . HIS A 1 79 ? 1.714 -9.781 13.75 1 49.44 79 HIS A O 1
ATOM 638 N N . GLY A 1 80 ? 3.408 -10.758 14.453 1 50 80 GLY A N 1
ATOM 639 C CA . GLY A 1 80 ? 2.812 -11.516 15.539 1 50 80 GLY A CA 1
ATOM 640 C C . GLY A 1 80 ? 3.633 -12.727 15.945 1 50 80 GLY A C 1
ATOM 641 O O . GLY A 1 80 ? 4.52 -13.164 15.203 1 50 80 GLY A O 1
ATOM 642 N N . GLU A 1 81 ? 3.797 -12.703 17.125 1 46.91 81 GLU A N 1
ATOM 643 C CA . GLU A 1 81 ? 4.254 -13.875 17.875 1 46.91 81 GLU A CA 1
ATOM 644 C C . GLU A 1 81 ? 3.422 -15.109 17.531 1 46.91 81 GLU A C 1
ATOM 646 O O . GLU A 1 81 ? 2.389 -15 16.859 1 46.91 81 GLU A O 1
ATOM 651 N N . ALA A 1 82 ? 3.525 -16.266 18.375 1 48.72 82 ALA A N 1
ATOM 652 C CA . ALA A 1 82 ? 2.98 -17.625 18.312 1 48.72 82 ALA A CA 1
ATOM 653 C C . ALA A 1 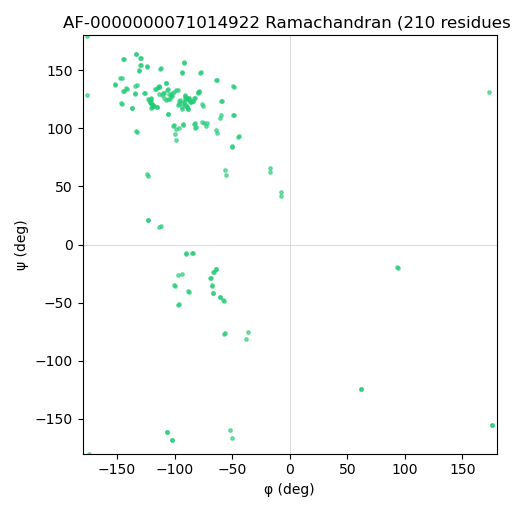82 ? 1.567 -17.609 17.734 1 48.72 82 ALA A C 1
ATOM 655 O O . ALA A 1 82 ? 1.285 -18.297 16.75 1 48.72 82 ALA A O 1
ATOM 656 N N . ASN A 1 83 ? 0.539 -17.203 18.422 1 51.66 83 ASN A N 1
ATOM 657 C CA . ASN A 1 83 ? -0.883 -17.516 18.297 1 51.66 83 ASN A CA 1
ATOM 658 C C . ASN A 1 83 ? -1.616 -16.438 17.5 1 51.66 83 ASN A C 1
ATOM 660 O O . ASN A 1 83 ? -2.77 -16.625 17.109 1 51.66 83 ASN A O 1
ATOM 664 N N . ASP A 1 84 ? -1.141 -15.109 17.438 1 50.31 84 ASP A N 1
ATOM 665 C CA . ASP A 1 84 ? -1.937 -14.078 16.781 1 50.31 84 ASP A CA 1
ATOM 666 C C . ASP A 1 84 ? -1.139 -13.398 15.672 1 50.31 84 ASP A C 1
ATOM 668 O O . ASP A 1 84 ? -0.592 -12.312 15.867 1 50.31 84 ASP A O 1
ATOM 672 N N . VAL A 1 85 ? -0.701 -13.969 14.727 1 51.25 85 VAL A N 1
ATOM 673 C CA . VAL A 1 85 ? 0.076 -13.445 13.602 1 51.25 85 VAL A CA 1
ATOM 674 C C . VAL A 1 85 ? -0.761 -12.438 12.82 1 51.25 85 VAL A C 1
ATOM 676 O O . VAL A 1 85 ? -1.846 -12.766 12.336 1 51.25 85 VAL A O 1
ATOM 679 N N . SER A 1 86 ? -0.579 -11.023 13.156 1 58.06 86 SER A N 1
ATOM 680 C CA . SER A 1 86 ? -1.252 -9.984 12.375 1 58.06 86 SER A CA 1
ATOM 681 C C . SER A 1 86 ? -0.371 -9.492 11.234 1 58.06 86 SER A C 1
ATOM 683 O O . SER A 1 86 ? 0.854 -9.445 11.367 1 58.06 86 SER A O 1
ATOM 685 N N . TYR A 1 87 ? -0.846 -9.586 10 1 60.53 87 TYR A N 1
ATOM 686 C CA . TYR A 1 87 ? -0.145 -9.102 8.82 1 60.53 87 TYR A CA 1
ATOM 687 C C . TYR A 1 87 ? -0.481 -7.637 8.547 1 60.53 87 TYR A C 1
ATOM 689 O O . TYR A 1 87 ? -1.642 -7.23 8.648 1 60.53 87 TYR A O 1
ATOM 697 N N . ARG A 1 88 ? 0.7 -6.859 8.68 1 69.62 88 ARG A N 1
ATOM 698 C CA . ARG A 1 88 ? 0.498 -5.441 8.391 1 69.62 88 ARG A CA 1
ATOM 699 C C . ARG A 1 88 ? 1.31 -5.008 7.176 1 69.62 88 ARG A C 1
ATOM 701 O O . ARG A 1 88 ? 2.457 -5.422 7.008 1 69.62 88 ARG A O 1
ATOM 708 N N . THR A 1 89 ? 0.562 -4.25 6.312 1 81.88 89 THR A N 1
ATOM 709 C CA . THR A 1 89 ? 1.21 -3.598 5.18 1 81.88 89 THR A CA 1
ATOM 710 C C . THR A 1 89 ? 1.744 -2.225 5.578 1 81.88 89 THR A C 1
ATOM 712 O O . THR A 1 89 ? 1.024 -1.424 6.18 1 81.88 89 THR A O 1
ATOM 715 N N . GLU A 1 90 ? 3.043 -2.068 5.324 1 84.56 90 GLU A N 1
ATOM 716 C CA . GLU A 1 90 ? 3.658 -0.777 5.613 1 84.56 90 GLU A CA 1
ATOM 717 C C . GLU A 1 90 ? 3.977 -0.019 4.328 1 84.56 90 GLU A C 1
ATOM 719 O O . GLU A 1 90 ? 4.414 -0.615 3.342 1 84.56 90 GLU A O 1
ATOM 724 N N . LEU A 1 91 ? 3.705 1.254 4.422 1 91.44 91 LEU A N 1
ATOM 725 C CA . LEU A 1 91 ? 4.098 2.184 3.367 1 91.44 91 LEU A CA 1
ATOM 726 C C . LEU A 1 91 ? 5.359 2.947 3.758 1 91.44 91 LEU A C 1
ATOM 728 O O . LEU A 1 91 ? 5.293 3.918 4.516 1 91.44 91 LEU A O 1
ATOM 732 N N . ILE A 1 92 ? 6.473 2.527 3.189 1 91.12 92 ILE A N 1
ATOM 733 C CA . ILE A 1 92 ? 7.754 3.113 3.561 1 91.12 92 ILE A CA 1
ATOM 734 C C . ILE A 1 92 ? 8.133 4.207 2.564 1 91.12 92 ILE A C 1
ATOM 736 O O . ILE A 1 92 ? 8.312 3.936 1.375 1 91.12 92 ILE A O 1
ATOM 740 N N . ALA A 1 93 ? 8.352 5.355 3.109 1 95.5 93 ALA A N 1
ATOM 741 C CA . ALA A 1 93 ? 8.609 6.5 2.242 1 95.5 93 ALA A CA 1
ATOM 742 C C . ALA A 1 93 ? 10.055 6.5 1.748 1 95.5 93 ALA A C 1
ATOM 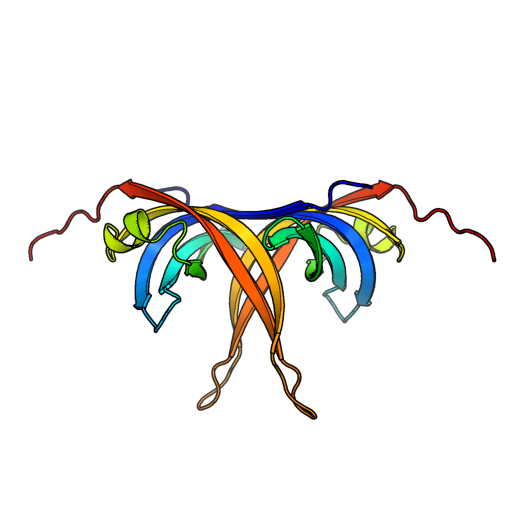744 O O . ALA A 1 93 ? 10.984 6.395 2.545 1 95.5 93 ALA A O 1
ATOM 745 N N . ASP A 1 94 ? 10.164 6.672 0.444 1 94.56 94 ASP A N 1
ATOM 746 C CA . ASP A 1 94 ? 11.461 6.957 -0.167 1 94.56 94 ASP A CA 1
ATOM 747 C C . ASP A 1 94 ? 11.609 8.445 -0.474 1 94.56 94 ASP A C 1
ATOM 749 O O . ASP A 1 94 ? 12.711 8.984 -0.431 1 94.56 94 ASP A O 1
ATOM 753 N N . THR A 1 95 ? 10.477 9.008 -0.839 1 97.06 95 THR A N 1
ATOM 754 C CA . THR A 1 95 ? 10.43 10.453 -1.063 1 97.06 95 THR A CA 1
ATOM 755 C C . THR A 1 95 ? 9.25 11.078 -0.337 1 97.06 95 THR A C 1
ATOM 757 O O . THR A 1 95 ? 8.219 10.422 -0.135 1 97.06 95 THR A O 1
ATOM 760 N N . PHE A 1 96 ? 9.461 12.273 0.039 1 97.88 96 PHE A N 1
ATOM 761 C CA . PHE A 1 96 ? 8.469 13.086 0.735 1 97.88 96 PHE A CA 1
ATOM 762 C C . PHE A 1 96 ? 8.594 14.555 0.343 1 97.88 96 PHE A C 1
ATOM 764 O O . PHE A 1 96 ? 9.641 15.172 0.555 1 97.88 96 PHE A O 1
ATOM 771 N N . SER A 1 97 ? 7.5 15.07 -0.203 1 97.38 97 SER A N 1
ATOM 772 C CA . SER A 1 97 ? 7.527 16.453 -0.643 1 97.38 97 SER A CA 1
ATOM 773 C C . SER A 1 97 ? 6.289 17.219 -0.164 1 97.38 97 SER A C 1
ATOM 775 O O . SER A 1 97 ? 5.168 16.734 -0.306 1 97.38 97 SER A O 1
ATOM 777 N N . VAL A 1 98 ? 6.512 18.391 0.282 1 96 98 VAL A N 1
ATOM 778 C CA . VAL A 1 98 ? 5.41 19.297 0.608 1 96 98 VAL A CA 1
ATOM 779 C C . VAL A 1 98 ? 5.027 20.109 -0.622 1 96 98 VAL A C 1
ATOM 781 O O . VAL A 1 98 ? 5.852 20.859 -1.157 1 96 98 VAL A O 1
ATOM 784 N N . LEU A 1 99 ? 3.871 19.922 -1 1 94.25 99 LEU A N 1
ATOM 785 C CA . LEU A 1 99 ? 3.398 20.609 -2.191 1 94.25 99 LEU A CA 1
ATOM 786 C C . LEU A 1 99 ? 2.816 21.984 -1.833 1 94.25 99 LEU A C 1
ATOM 788 O O . LEU A 1 99 ? 2.93 22.922 -2.609 1 94.25 99 LEU A O 1
ATOM 792 N N . ALA A 1 100 ? 2.113 22.062 -0.76 1 93.88 100 ALA A N 1
ATOM 793 C CA . ALA A 1 100 ? 1.488 23.297 -0.292 1 93.88 100 ALA A CA 1
ATOM 794 C C . ALA A 1 100 ? 1.344 23.297 1.228 1 93.88 100 ALA A C 1
ATOM 796 O O . ALA A 1 100 ? 0.993 22.266 1.823 1 93.88 100 ALA A O 1
ATOM 797 N N . LYS A 1 101 ? 1.649 24.422 1.771 1 93.94 101 LYS A N 1
ATOM 798 C CA . LYS A 1 101 ? 1.474 24.578 3.213 1 93.94 101 LYS A CA 1
ATOM 799 C C . LYS A 1 101 ? 0.007 24.797 3.566 1 93.94 101 LYS A C 1
ATOM 801 O O . LYS A 1 101 ? -0.787 25.203 2.715 1 93.94 101 LYS A O 1
ATOM 806 N N . SER A 1 102 ? -0.298 24.266 4.809 1 88.81 102 SER A N 1
ATOM 807 C CA . SER A 1 102 ? -1.652 24.531 5.281 1 88.81 102 SER A CA 1
ATOM 808 C C . SER A 1 102 ? -1.913 26.031 5.387 1 88.81 102 SER A C 1
ATOM 810 O O . SER A 1 102 ? -1.002 26.812 5.688 1 88.81 102 SER A O 1
ATOM 812 N N . ASP A 1 103 ? -2.969 26.516 4.695 1 72.06 103 ASP A N 1
ATOM 813 C CA . ASP A 1 103 ? -3.277 27.938 4.898 1 72.06 103 ASP A CA 1
ATOM 814 C C . ASP A 1 103 ? -3.482 28.234 6.379 1 72.06 103 ASP A C 1
ATOM 816 O O . ASP A 1 103 ? -4.324 27.625 7.039 1 72.06 103 ASP A O 1
ATOM 820 N N . GLY A 1 104 ? -2.598 28.062 7.371 1 54.97 104 GLY A N 1
ATOM 821 C CA . GLY A 1 104 ? -2.785 28.641 8.695 1 54.97 104 GLY A CA 1
ATOM 822 C C . GLY A 1 104 ? -3.969 29.594 8.773 1 54.97 104 GLY A C 1
ATOM 823 O O . GLY A 1 104 ? -3.891 30.734 8.312 1 54.97 104 GLY A O 1
ATOM 824 N N . GLU A 1 105 ? -5.172 29.547 8.359 1 40.59 105 GLU A N 1
ATOM 825 C CA . GLU A 1 105 ? -5.926 30.594 9.047 1 40.59 105 GLU A CA 1
ATOM 826 C C . GLU A 1 105 ? -5.594 30.625 10.539 1 40.59 105 GLU A C 1
ATOM 828 O O . GLU A 1 105 ? -5.598 29.594 11.203 1 40.59 105 GLU A O 1
ATOM 833 N N . GLU A 1 106 ? -4.602 31.469 11.016 1 36.56 106 GLU A N 1
ATOM 834 C CA . GLU A 1 106 ? -4.754 32.281 12.219 1 36.56 106 GLU A CA 1
ATOM 835 C C . GLU A 1 106 ? -6.219 32.406 12.617 1 36.56 106 GLU A C 1
ATOM 837 O O . GLU A 1 106 ? -7 33.062 11.945 1 36.56 106 GLU A O 1
ATOM 842 N N . SER A 1 107 ? -6.902 31.359 13.016 1 28.97 107 SER A N 1
ATOM 843 C CA . SER A 1 107 ? -7.746 31.969 14.031 1 28.97 107 SER A CA 1
ATOM 844 C C . SER A 1 107 ? -6.906 32.656 15.109 1 28.97 107 SER A C 1
ATOM 846 O O . SER A 1 107 ? -5.809 32.188 15.438 1 28.97 107 SER A O 1
ATOM 848 N N . MET B 1 1 ? -11.133 20.531 -5.559 1 45 1 MET B N 1
ATOM 849 C CA . MET B 1 1 ? -10.562 19.953 -4.348 1 45 1 MET B CA 1
ATOM 850 C C . MET B 1 1 ? -9.336 19.094 -4.676 1 45 1 MET B C 1
ATOM 852 O O . MET B 1 1 ? -9.234 18.547 -5.77 1 45 1 MET B O 1
ATOM 856 N N . PRO B 1 2 ? -8.25 19.344 -4.137 1 50.91 2 PRO B N 1
ATOM 857 C CA . PRO B 1 2 ? -7.02 18.688 -4.57 1 50.91 2 PRO B CA 1
ATOM 858 C C . PRO B 1 2 ? -7.168 17.172 -4.691 1 50.91 2 PRO B C 1
ATOM 860 O O . PRO B 1 2 ? -7.922 16.562 -3.928 1 50.91 2 PRO B O 1
ATOM 863 N N . GLN B 1 3 ? -7.129 16.656 -5.898 1 57.34 3 GLN B N 1
ATOM 864 C CA . GLN B 1 3 ? -7.309 15.266 -6.277 1 57.34 3 GLN B CA 1
ATOM 865 C C . GLN B 1 3 ? -6.426 14.352 -5.434 1 57.34 3 GLN B C 1
ATOM 867 O O . GLN B 1 3 ? -5.195 14.445 -5.48 1 57.34 3 GLN B O 1
ATOM 872 N N . ASN B 1 4 ? -6.828 13.906 -4.168 1 66.38 4 ASN B N 1
ATOM 873 C CA . ASN B 1 4 ? -6.137 12.977 -3.275 1 66.38 4 ASN B CA 1
ATOM 874 C C . ASN B 1 4 ? -5.934 11.617 -3.934 1 66.38 4 ASN B C 1
ATOM 876 O O . ASN B 1 4 ? -6.82 11.117 -4.633 1 66.38 4 ASN B O 1
ATOM 880 N N . ILE B 1 5 ? -4.648 11.375 -4.195 1 82.88 5 ILE B N 1
ATOM 881 C CA . ILE B 1 5 ? -4.281 10.109 -4.812 1 82.88 5 ILE B CA 1
ATOM 882 C C . ILE B 1 5 ? -3.641 9.195 -3.768 1 82.88 5 ILE B C 1
ATOM 884 O O . ILE B 1 5 ? -2.85 9.648 -2.938 1 82.88 5 ILE B O 1
ATOM 888 N N . ALA B 1 6 ? -4.035 7.922 -3.566 1 90.56 6 ALA B N 1
ATOM 889 C CA . ALA B 1 6 ? -3.348 6.848 -2.855 1 90.56 6 ALA B CA 1
ATOM 890 C C . ALA B 1 6 ? -3.367 5.555 -3.666 1 90.56 6 ALA B C 1
ATOM 892 O O . ALA B 1 6 ? -4.355 4.816 -3.646 1 90.56 6 ALA B O 1
ATOM 893 N N . GLU B 1 7 ? -2.244 5.367 -4.348 1 92.31 7 GLU B N 1
ATOM 894 C CA . GLU B 1 7 ? -2.209 4.238 -5.273 1 92.31 7 GLU B CA 1
ATOM 895 C C . GLU B 1 7 ? -0.966 3.381 -5.059 1 92.31 7 GLU B C 1
ATOM 897 O O . GLU B 1 7 ? 0.01 3.836 -4.457 1 92.31 7 GLU B O 1
ATOM 902 N N . PHE B 1 8 ? -1.054 2.176 -5.547 1 92.44 8 PHE B N 1
ATOM 903 C CA . PHE B 1 8 ? 0.1 1.284 -5.52 1 92.44 8 PHE B CA 1
ATOM 904 C C . PHE B 1 8 ? 0.293 0.607 -6.871 1 92.44 8 PHE B C 1
ATOM 906 O O . PHE B 1 8 ? -0.601 0.635 -7.723 1 92.44 8 PHE B O 1
ATOM 913 N N . ARG B 1 9 ? 1.468 0.076 -7 1 94.5 9 ARG B N 1
ATOM 914 C CA . ARG B 1 9 ? 1.863 -0.737 -8.148 1 94.5 9 ARG B CA 1
ATOM 915 C C . ARG B 1 9 ? 2.797 -1.865 -7.719 1 94.5 9 ARG B C 1
ATOM 917 O O . ARG B 1 9 ? 3.773 -1.633 -7.004 1 94.5 9 ARG B O 1
ATOM 924 N N . ILE B 1 10 ? 2.484 -3.055 -8.18 1 93.25 10 ILE B N 1
ATOM 925 C CA . ILE B 1 10 ? 3.295 -4.215 -7.836 1 93.25 10 ILE B CA 1
ATOM 926 C C . ILE B 1 10 ? 3.562 -5.051 -9.086 1 93.25 10 ILE B C 1
ATOM 928 O O . ILE B 1 10 ? 2.658 -5.281 -9.891 1 93.25 10 ILE B O 1
ATOM 932 N N . ILE B 1 11 ? 4.723 -5.363 -9.305 1 93.19 11 ILE B N 1
ATOM 933 C CA . ILE B 1 11 ? 5.117 -6.406 -10.242 1 93.19 11 ILE B CA 1
ATOM 934 C C . ILE B 1 11 ? 5.875 -7.508 -9.508 1 93.19 11 ILE B C 1
ATOM 936 O O . ILE B 1 11 ? 6.883 -7.242 -8.844 1 93.19 11 ILE B O 1
ATOM 940 N N . GLY B 1 12 ? 5.367 -8.633 -9.57 1 92.38 12 GLY B N 1
ATOM 941 C CA . GLY B 1 12 ? 5.992 -9.75 -8.883 1 92.38 12 GLY B CA 1
ATOM 942 C C . GLY B 1 12 ? 5.312 -11.078 -9.172 1 92.38 12 GLY B C 1
ATOM 943 O O . GLY B 1 12 ? 4.367 -11.141 -9.953 1 92.38 12 GLY B O 1
ATOM 944 N N . ARG B 1 13 ? 5.84 -12.117 -8.57 1 92.31 13 ARG B N 1
ATOM 945 C CA . ARG B 1 13 ? 5.301 -13.461 -8.781 1 92.31 13 ARG B CA 1
ATOM 946 C C . ARG B 1 13 ? 4.277 -13.82 -7.711 1 92.31 13 ARG B C 1
ATOM 948 O O . ARG B 1 13 ? 4.473 -13.516 -6.535 1 92.31 13 ARG B O 1
ATOM 955 N N . ILE B 1 14 ? 3.375 -14.586 -8.203 1 93.75 14 ILE B N 1
ATOM 956 C CA . ILE B 1 14 ? 2.32 -15 -7.285 1 93.75 14 ILE B CA 1
ATOM 957 C C . ILE B 1 14 ? 2.832 -16.141 -6.395 1 93.75 14 ILE B C 1
ATOM 959 O O . ILE B 1 14 ? 3.424 -17.094 -6.883 1 93.75 14 ILE B O 1
ATOM 963 N N . GLY B 1 15 ? 2.619 -15.992 -5.152 1 92.81 15 GLY B N 1
ATOM 964 C CA . GLY B 1 15 ? 2.928 -17.047 -4.203 1 92.81 15 GLY B CA 1
ATOM 965 C C . GLY B 1 15 ? 1.727 -17.906 -3.857 1 92.81 15 GLY B C 1
ATOM 966 O O . GLY B 1 15 ? 1.814 -19.141 -3.859 1 92.81 15 GLY B O 1
ATOM 967 N N . LYS B 1 16 ? 0.66 -17.219 -3.484 1 93.5 16 LYS B N 1
ATOM 968 C CA . LYS B 1 16 ? -0.554 -17.891 -3.035 1 93.5 16 LYS B CA 1
ATOM 969 C C . LYS B 1 16 ? -1.8 -17.094 -3.424 1 93.5 16 LYS B C 1
ATOM 971 O O . LYS B 1 16 ? -1.796 -15.867 -3.385 1 93.5 16 LYS B O 1
ATOM 976 N N . ILE B 1 17 ? -2.84 -17.859 -3.77 1 95.12 17 ILE B N 1
ATOM 977 C CA . ILE B 1 17 ? -4.145 -17.281 -4.051 1 95.12 17 ILE B CA 1
ATOM 978 C C . ILE B 1 17 ? -5.188 -17.859 -3.102 1 95.12 17 ILE B C 1
ATOM 980 O O . ILE B 1 17 ? -5.336 -19.078 -2.998 1 95.12 17 ILE B O 1
ATOM 984 N N . THR B 1 18 ? -5.785 -17 -2.396 1 94.69 18 THR B N 1
ATOM 985 C CA . THR B 1 18 ? -6.816 -17.406 -1.449 1 94.69 18 THR B CA 1
ATOM 986 C C . THR B 1 18 ? -8.148 -16.75 -1.794 1 94.69 18 THR B C 1
ATOM 988 O O . THR B 1 18 ? -8.266 -15.523 -1.807 1 94.69 18 THR B O 1
ATOM 991 N N . THR B 1 19 ? -9.047 -17.578 -2.066 1 92.38 19 THR B N 1
ATOM 992 C CA . THR B 1 19 ? -10.367 -17.062 -2.4 1 92.38 19 THR B CA 1
ATOM 993 C C . THR B 1 19 ? -11.344 -17.281 -1.24 1 92.38 19 THR B C 1
ATOM 995 O O . THR B 1 19 ? -11.422 -18.359 -0.676 1 92.38 19 THR B O 1
ATOM 998 N N . ARG B 1 20 ? -11.883 -16.219 -0.894 1 89.38 20 ARG B N 1
ATOM 999 C CA . ARG B 1 20 ? -12.977 -16.25 0.077 1 89.38 20 ARG B CA 1
ATOM 1000 C C . ARG B 1 20 ? -14.32 -15.992 -0.595 1 89.38 20 ARG B C 1
ATOM 1002 O O . ARG B 1 20 ? -14.5 -16.312 -1.771 1 89.38 20 ARG B O 1
ATOM 1009 N N . GLU B 1 21 ? -15.383 -15.625 0.007 1 86.88 21 GLU B N 1
ATOM 1010 C CA . GLU B 1 21 ? -16.719 -15.445 -0.57 1 86.88 21 GLU B CA 1
ATOM 1011 C C . GLU B 1 21 ? -16.688 -14.445 -1.724 1 86.88 21 GLU B C 1
ATOM 1013 O O . GLU B 1 21 ? -16.734 -14.836 -2.893 1 86.88 21 GLU B O 1
ATOM 1018 N N . ARG B 1 22 ? -16.625 -13.273 -1.461 1 90.56 22 ARG B N 1
ATOM 1019 C CA . ARG B 1 22 ? -16.719 -12.273 -2.52 1 90.56 22 ARG B CA 1
ATOM 1020 C C . ARG B 1 22 ? -15.391 -11.547 -2.699 1 90.56 22 ARG B C 1
ATOM 1022 O O . ARG B 1 22 ? -15.336 -10.5 -3.348 1 90.56 22 ARG B O 1
ATOM 1029 N N . VAL B 1 23 ? -14.32 -12.141 -2.127 1 93.06 23 VAL B N 1
ATOM 1030 C CA . VAL B 1 23 ? -13.031 -11.453 -2.207 1 93.06 23 VAL B CA 1
ATOM 1031 C C . VAL B 1 23 ? -11.914 -12.469 -2.422 1 93.06 23 VAL B C 1
ATOM 1033 O O . VAL B 1 23 ? -11.914 -13.539 -1.812 1 93.06 23 VAL B O 1
ATOM 1036 N N . THR B 1 24 ? -11 -12.219 -3.326 1 95.44 24 THR B N 1
ATOM 1037 C CA . THR B 1 24 ? -9.82 -13.039 -3.553 1 95.44 24 THR B CA 1
ATOM 1038 C C . THR B 1 24 ? -8.555 -12.305 -3.102 1 95.44 24 THR B C 1
ATOM 1040 O O . THR B 1 24 ? -8.367 -11.125 -3.426 1 95.44 24 THR B O 1
ATOM 1043 N N . TYR B 1 25 ? -7.734 -12.977 -2.316 1 94.06 25 TYR B N 1
ATOM 1044 C CA . TYR B 1 25 ? -6.438 -12.453 -1.896 1 94.06 25 TYR B CA 1
ATOM 1045 C C . TYR B 1 25 ? -5.309 -13.094 -2.691 1 94.06 25 TYR B C 1
ATOM 1047 O O . TYR B 1 25 ? -5.242 -14.32 -2.812 1 94.06 25 TYR B O 1
ATOM 1055 N N . VAL B 1 26 ? -4.496 -12.297 -3.234 1 94.69 26 VAL B N 1
ATOM 1056 C CA . VAL B 1 26 ? -3.34 -12.781 -3.979 1 94.69 26 VAL B CA 1
ATOM 1057 C C . VAL B 1 26 ? -2.055 -12.281 -3.316 1 94.69 26 VAL B C 1
ATOM 1059 O O . VAL B 1 26 ? -1.839 -11.078 -3.193 1 94.69 26 VAL B O 1
ATOM 1062 N N . SER B 1 27 ? -1.268 -13.172 -2.896 1 92.56 27 SER B N 1
ATOM 1063 C CA . SER B 1 27 ? 0.048 -12.836 -2.365 1 92.56 27 SER B CA 1
ATOM 1064 C C . SER B 1 27 ? 1.074 -12.688 -3.484 1 92.56 27 SER B C 1
ATOM 1066 O O . SER B 1 27 ? 1.266 -13.609 -4.281 1 92.56 27 SER B O 1
ATOM 1068 N N . VAL B 1 28 ? 1.68 -11.562 -3.523 1 92.06 28 VAL B N 1
ATOM 1069 C CA . VAL B 1 28 ? 2.648 -11.281 -4.574 1 92.06 28 VAL B CA 1
ATOM 1070 C C . VAL B 1 28 ? 4.012 -10.984 -3.955 1 92.06 28 VAL B C 1
ATOM 1072 O O . VAL B 1 28 ? 4.125 -10.164 -3.043 1 92.06 28 VAL B O 1
ATOM 1075 N N . ALA B 1 29 ? 4.949 -11.789 -4.5 1 87.81 29 ALA B N 1
ATOM 1076 C CA . ALA B 1 29 ? 6.316 -11.602 -4.023 1 87.81 29 ALA B CA 1
ATOM 1077 C C . ALA B 1 29 ? 6.941 -10.344 -4.633 1 87.81 29 ALA B C 1
ATOM 1079 O O . ALA B 1 29 ? 6.859 -10.133 -5.844 1 87.81 29 ALA B O 1
ATOM 1080 N N . ALA B 1 30 ? 7.34 -9.414 -3.744 1 77.5 30 ALA B N 1
ATOM 1081 C CA . ALA B 1 30 ? 8.086 -8.25 -4.23 1 77.5 30 ALA B CA 1
ATOM 1082 C C . ALA B 1 30 ? 9.445 -8.148 -3.547 1 77.5 30 ALA B C 1
ATOM 1084 O O . ALA B 1 30 ? 9.555 -8.344 -2.334 1 77.5 30 ALA B O 1
ATOM 1085 N N . ASN B 1 31 ? 10.477 -8.102 -4.375 1 67.38 31 ASN B N 1
ATOM 1086 C CA . ASN B 1 31 ? 11.844 -8.023 -3.861 1 67.38 31 ASN B CA 1
ATOM 1087 C C . ASN B 1 31 ? 12.281 -6.582 -3.65 1 67.38 31 ASN B C 1
ATOM 1089 O O . ASN B 1 31 ? 11.883 -5.688 -4.398 1 67.38 31 ASN B O 1
ATOM 1093 N N . TYR B 1 32 ? 12.719 -6.352 -2.424 1 63.44 32 TYR B N 1
ATOM 1094 C CA . TYR B 1 32 ? 13.312 -5.055 -2.104 1 63.44 32 TYR B CA 1
ATOM 1095 C C . TYR B 1 32 ? 14.82 -5.16 -1.964 1 63.44 32 TYR B C 1
ATOM 1097 O O . TYR B 1 32 ? 15.328 -6.023 -1.241 1 63.44 32 TYR B O 1
ATOM 1105 N N . ASN B 1 33 ? 15.445 -4.496 -2.957 1 59.88 33 ASN B N 1
ATOM 1106 C CA . ASN B 1 33 ? 16.906 -4.48 -2.873 1 59.88 33 ASN B CA 1
ATOM 1107 C C . ASN B 1 33 ? 17.391 -3.389 -1.931 1 59.88 33 ASN B C 1
ATOM 1109 O O . ASN B 1 33 ? 17 -2.229 -2.059 1 59.88 33 ASN B O 1
ATOM 1113 N N . ARG B 1 34 ? 17.719 -3.799 -0.725 1 58.09 34 ARG B N 1
ATOM 1114 C CA . ARG B 1 34 ? 18.328 -2.838 0.19 1 58.09 34 ARG B CA 1
ATOM 1115 C C . ARG B 1 34 ? 19.844 -3.025 0.26 1 58.09 34 ARG B C 1
ATOM 1117 O O . ARG B 1 34 ? 20.328 -4.156 0.314 1 58.09 34 ARG B O 1
ATOM 1124 N N . ARG B 1 35 ? 20.453 -1.831 0.11 1 58.84 35 ARG B N 1
ATOM 1125 C CA . ARG B 1 35 ? 21.906 -1.878 0.253 1 58.84 35 ARG B CA 1
ATOM 1126 C C . ARG B 1 35 ? 22.312 -2.076 1.711 1 58.84 35 ARG B C 1
ATOM 1128 O O . ARG B 1 35 ? 21.797 -1.394 2.6 1 58.84 35 ARG B O 1
ATOM 1135 N N . ASP B 1 36 ? 22.656 -3.162 2.086 1 60.56 36 ASP B N 1
ATOM 1136 C CA . ASP B 1 36 ? 23.234 -3.387 3.408 1 60.56 36 ASP B CA 1
ATOM 1137 C C . ASP B 1 36 ? 24.766 -3.385 3.354 1 60.56 36 ASP B C 1
ATOM 1139 O O . ASP B 1 36 ? 25.375 -4.43 3.158 1 60.56 36 ASP B O 1
ATOM 1143 N N . GLY B 1 37 ? 25.281 -2.225 3.75 1 63.94 37 GLY B N 1
ATOM 1144 C CA . GLY B 1 37 ? 26.719 -2.074 3.617 1 63.94 37 GLY B CA 1
ATOM 1145 C C . GLY B 1 37 ? 27.203 -2.162 2.182 1 63.94 37 GLY B C 1
ATOM 1146 O O . GLY B 1 37 ? 26.75 -1.401 1.323 1 63.94 37 GLY B O 1
ATOM 1147 N N . ASP B 1 38 ? 28.109 -3.045 1.874 1 67.12 38 ASP B N 1
ATOM 1148 C CA . ASP B 1 38 ? 28.688 -3.281 0.56 1 67.12 38 ASP B CA 1
ATOM 1149 C C . ASP B 1 38 ? 27.891 -4.32 -0.222 1 67.12 38 ASP B C 1
ATOM 1151 O O . ASP B 1 38 ? 28.172 -4.582 -1.393 1 67.12 38 ASP B O 1
ATOM 1155 N N . ASP B 1 39 ? 26.984 -4.891 0.491 1 64.12 39 ASP B N 1
ATOM 1156 C CA . ASP B 1 39 ? 26.266 -5.992 -0.142 1 64.12 39 ASP B CA 1
ATOM 1157 C C . ASP B 1 39 ? 24.797 -5.629 -0.37 1 64.12 39 ASP B C 1
ATOM 1159 O O . ASP B 1 39 ? 24.234 -4.812 0.361 1 64.12 39 ASP B O 1
ATOM 1163 N N . TRP B 1 40 ? 24.391 -5.961 -1.533 1 64.38 40 TRP B N 1
ATOM 1164 C CA . TRP B 1 40 ? 22.969 -5.832 -1.854 1 64.38 40 TRP B CA 1
ATOM 1165 C C . TRP B 1 40 ? 22.188 -7.039 -1.35 1 64.38 40 TRP B C 1
ATOM 1167 O O . TRP B 1 40 ? 22.594 -8.188 -1.565 1 64.38 40 TRP B O 1
ATOM 1177 N N . LYS B 1 41 ? 21.5 -6.758 -0.26 1 65.06 41 LYS B N 1
ATOM 1178 C CA . LYS B 1 41 ? 20.641 -7.824 0.249 1 65.06 41 LYS B CA 1
ATOM 1179 C C . LYS B 1 41 ? 19.234 -7.734 -0.345 1 65.06 41 LYS B C 1
ATOM 1181 O O . LYS B 1 41 ? 18.703 -6.637 -0.535 1 65.06 41 LYS B O 1
ATOM 1186 N N . LYS B 1 42 ? 18.891 -8.898 -0.848 1 62.5 42 LYS B N 1
ATOM 1187 C CA . LYS B 1 42 ? 17.562 -9.016 -1.419 1 62.5 42 LYS B CA 1
ATOM 1188 C C . LYS B 1 42 ? 16.562 -9.523 -0.382 1 62.5 42 LYS B C 1
ATOM 1190 O O . LYS B 1 42 ? 16.75 -10.594 0.203 1 62.5 42 LYS B O 1
ATOM 1195 N N . ASP B 1 43 ? 15.75 -8.508 0.11 1 69.31 43 ASP B N 1
ATOM 1196 C CA . ASP B 1 43 ? 14.68 -8.969 0.994 1 69.31 43 ASP B CA 1
ATOM 1197 C C . ASP B 1 43 ? 13.367 -9.133 0.231 1 69.31 43 ASP B C 1
ATOM 1199 O O . ASP B 1 43 ? 13.023 -8.297 -0.604 1 69.31 43 ASP B O 1
ATOM 1203 N N . THR B 1 44 ? 12.891 -10.422 0.283 1 71.69 44 THR B N 1
ATOM 1204 C CA . THR B 1 44 ? 11.594 -10.68 -0.337 1 71.69 44 THR B CA 1
ATOM 1205 C C . THR B 1 44 ? 10.461 -10.398 0.642 1 71.69 44 THR B C 1
ATOM 1207 O O . THR B 1 44 ? 10.492 -10.852 1.786 1 71.69 44 THR B O 1
ATOM 1210 N N . TYR B 1 45 ? 9.633 -9.492 0.146 1 75.19 45 TYR B N 1
ATOM 1211 C CA . TYR B 1 45 ? 8.43 -9.227 0.931 1 75.19 45 TYR B CA 1
ATOM 1212 C C . TYR B 1 45 ? 7.18 -9.688 0.189 1 75.19 45 TYR B C 1
ATOM 1214 O O . TYR B 1 45 ? 7.09 -9.555 -1.034 1 75.19 45 TYR B O 1
ATOM 1222 N N . TRP B 1 46 ? 6.312 -10.352 0.989 1 82.81 46 TRP B N 1
ATOM 1223 C CA . TRP B 1 46 ? 5.035 -10.766 0.425 1 82.81 46 TRP B CA 1
ATOM 1224 C C . TRP B 1 46 ? 3.967 -9.703 0.639 1 82.81 46 TRP B C 1
ATOM 1226 O O . TRP B 1 46 ? 3.822 -9.172 1.743 1 82.81 46 TRP B O 1
ATOM 1236 N N . ASN B 1 47 ? 3.344 -9.312 -0.453 1 87.94 47 ASN B N 1
ATOM 1237 C CA . ASN B 1 47 ? 2.238 -8.359 -0.412 1 87.94 47 ASN B CA 1
ATOM 1238 C C . ASN B 1 47 ? 0.906 -9.039 -0.723 1 87.94 47 ASN B C 1
ATOM 1240 O O . ASN B 1 47 ? 0.75 -9.656 -1.776 1 87.94 47 ASN B O 1
ATOM 1244 N N . SER B 1 48 ? 0.02 -8.836 0.196 1 89.69 48 SER B N 1
ATOM 1245 C CA . SER B 1 48 ? -1.316 -9.367 -0.04 1 89.69 48 SER B CA 1
ATOM 1246 C C . SER B 1 48 ? -2.205 -8.352 -0.744 1 89.69 48 SER B C 1
ATOM 1248 O O . SER B 1 48 ? -2.482 -7.281 -0.198 1 89.69 48 SER B O 1
ATOM 1250 N N . VAL B 1 49 ? -2.664 -8.695 -1.871 1 93.38 49 VAL B N 1
ATOM 1251 C CA . VAL B 1 49 ? -3.508 -7.812 -2.668 1 93.38 49 VAL B CA 1
ATOM 1252 C C . VAL B 1 49 ? -4.957 -8.289 -2.607 1 93.38 49 VAL B C 1
ATOM 1254 O O . VAL B 1 49 ? -5.234 -9.484 -2.75 1 93.38 49 VAL B O 1
ATOM 1257 N N . VAL B 1 50 ? -5.801 -7.297 -2.375 1 93.12 50 VAL B N 1
ATOM 1258 C CA . VAL B 1 50 ? -7.23 -7.582 -2.336 1 93.12 50 VAL B CA 1
ATOM 1259 C C . VAL B 1 50 ? -7.828 -7.438 -3.734 1 93.12 50 VAL B C 1
ATOM 1261 O O . VAL B 1 50 ? -7.758 -6.363 -4.336 1 93.12 50 VAL B O 1
ATOM 1264 N N . CYS B 1 51 ? -8.477 -8.469 -4.176 1 96.25 51 CYS B N 1
ATOM 1265 C CA . CYS B 1 51 ? -9.07 -8.484 -5.508 1 96.25 51 CYS B CA 1
ATOM 1266 C C . CYS B 1 51 ? -10.578 -8.719 -5.43 1 96.25 51 CYS B C 1
ATOM 1268 O O . CYS B 1 51 ? -11.023 -9.742 -4.898 1 96.25 51 CYS B O 1
ATOM 1270 N N . PHE B 1 52 ? -11.266 -7.789 -5.98 1 95.38 52 PHE B N 1
ATOM 1271 C CA . PHE B 1 52 ? -12.719 -7.918 -6.062 1 95.38 52 PHE B CA 1
ATOM 1272 C C . PHE B 1 52 ? -13.141 -8.336 -7.465 1 95.38 52 PHE B C 1
ATOM 1274 O O . PHE B 1 52 ? -12.32 -8.805 -8.258 1 95.38 52 PHE B O 1
ATOM 1281 N N . SER B 1 53 ? -14.43 -8.258 -7.77 1 94.88 53 SER B N 1
ATOM 1282 C CA . SER B 1 53 ? -15 -8.812 -8.992 1 94.88 53 SER B CA 1
ATOM 1283 C C . SER B 1 53 ? -14.492 -8.07 -10.227 1 94.88 53 SER B C 1
ATOM 1285 O O . SER B 1 53 ? -14.484 -8.625 -11.328 1 94.88 53 SER B O 1
ATOM 1287 N N . ASN B 1 54 ? -14.062 -6.836 -10.062 1 93.81 54 ASN B N 1
ATOM 1288 C CA . ASN B 1 54 ? -13.609 -6.035 -11.195 1 93.81 54 ASN B CA 1
ATOM 1289 C C . ASN B 1 54 ? -12.367 -6.645 -11.844 1 93.81 54 ASN B C 1
ATOM 1291 O O . ASN B 1 54 ? -12.07 -6.367 -13.008 1 93.81 54 ASN B O 1
ATOM 1295 N N . VAL B 1 55 ? -11.664 -7.445 -11.141 1 96.25 55 VAL B N 1
ATOM 1296 C CA . VAL B 1 55 ? -10.484 -8.086 -11.703 1 96.25 55 VAL B CA 1
ATOM 1297 C C . VAL B 1 55 ? -10.617 -9.609 -11.594 1 96.25 55 VAL B C 1
ATOM 1299 O O . VAL B 1 55 ? -9.617 -10.328 -11.586 1 96.25 55 VAL B O 1
ATOM 1302 N N . ALA B 1 56 ? -11.766 -10.125 -11.453 1 94.94 56 ALA B N 1
ATOM 1303 C CA . ALA B 1 56 ? -12.016 -11.547 -11.234 1 94.94 56 ALA B CA 1
ATOM 1304 C C . ALA B 1 56 ? -11.5 -12.383 -12.398 1 94.94 56 ALA B C 1
ATOM 1306 O O . ALA B 1 56 ? -10.898 -13.445 -12.188 1 94.94 56 ALA B O 1
ATOM 1307 N N . GLN B 1 57 ? -11.727 -12.031 -13.586 1 95.75 57 GLN B N 1
ATOM 1308 C CA . GLN B 1 57 ? -11.305 -12.789 -14.758 1 95.75 57 GLN B CA 1
ATOM 1309 C C . GLN B 1 57 ? -9.789 -12.992 -14.766 1 95.75 57 GLN B C 1
ATOM 1311 O O . GLN B 1 57 ? -9.312 -14.102 -14.992 1 95.75 57 GLN B O 1
ATOM 1316 N N . GLN B 1 58 ? -9.078 -11.922 -14.531 1 95.81 58 GLN B N 1
ATOM 1317 C CA . GLN B 1 58 ? -7.621 -11.992 -14.531 1 95.81 58 GLN B CA 1
ATOM 1318 C C . GLN B 1 58 ? -7.109 -12.836 -13.367 1 95.81 58 GLN B C 1
ATOM 1320 O O . GLN B 1 58 ? -6.18 -13.633 -13.531 1 95.81 58 GLN B O 1
ATOM 1325 N N . THR B 1 59 ? -7.738 -12.633 -12.25 1 96.38 59 THR B N 1
ATOM 1326 C CA . THR B 1 59 ? -7.297 -13.375 -11.078 1 96.38 59 THR B CA 1
ATOM 1327 C C . THR B 1 59 ? -7.598 -14.867 -11.234 1 96.38 59 THR B C 1
ATOM 1329 O O . THR B 1 59 ? -6.816 -15.711 -10.789 1 96.38 59 THR B O 1
ATOM 1332 N N . GLU B 1 60 ? -8.688 -15.211 -11.852 1 94.94 60 GLU B N 1
ATOM 1333 C CA . GLU B 1 60 ? -9.055 -16.609 -12.078 1 94.94 60 GLU B CA 1
ATOM 1334 C C . GLU B 1 60 ? -8.102 -17.266 -13.07 1 94.94 60 GLU B C 1
ATOM 1336 O O . GLU B 1 60 ? -7.875 -18.484 -13 1 94.94 60 GLU B O 1
ATOM 1341 N N . ALA B 1 61 ? -7.57 -16.438 -13.938 1 95.31 61 ALA B N 1
ATOM 1342 C CA . ALA B 1 61 ? -6.668 -16.969 -14.961 1 95.31 61 ALA B CA 1
ATOM 1343 C C . ALA B 1 61 ? -5.242 -17.078 -14.422 1 95.31 61 ALA B C 1
ATOM 1345 O O . ALA B 1 61 ? -4.367 -17.641 -15.086 1 95.31 61 ALA B O 1
ATOM 1346 N N . ALA B 1 62 ? -5.043 -16.578 -13.273 1 96.38 62 ALA B N 1
ATOM 1347 C CA . ALA B 1 62 ? -3.699 -16.547 -12.703 1 96.38 62 ALA B CA 1
ATOM 1348 C C . ALA B 1 62 ? -3.438 -17.797 -11.844 1 96.38 62 ALA B C 1
ATOM 1350 O O . ALA B 1 62 ? -4.375 -18.422 -11.344 1 96.38 62 ALA B O 1
ATOM 1351 N N . ALA B 1 63 ? -2.137 -18.094 -11.703 1 96.31 63 ALA B N 1
ATOM 1352 C CA . ALA B 1 63 ? -1.714 -19.234 -10.898 1 96.31 63 ALA B CA 1
ATOM 1353 C C . ALA B 1 63 ? -0.409 -18.938 -10.164 1 96.31 63 ALA B C 1
ATOM 1355 O O . ALA B 1 63 ? 0.301 -17.984 -10.516 1 96.31 63 ALA B O 1
ATOM 1356 N N . LYS B 1 64 ? -0.26 -19.75 -9.141 1 95.12 64 LYS B N 1
ATOM 1357 C CA . LYS B 1 64 ? 1.002 -19.625 -8.414 1 95.12 64 LYS B CA 1
ATOM 1358 C C . LYS B 1 64 ? 2.189 -19.641 -9.367 1 95.12 64 LYS B C 1
ATOM 1360 O O . LYS B 1 64 ? 2.238 -20.453 -10.297 1 95.12 64 LYS B O 1
ATOM 1365 N N . GLY B 1 65 ? 3.129 -18.734 -9.102 1 93.5 65 GLY B N 1
ATOM 1366 C CA . GLY B 1 65 ? 4.328 -18.688 -9.914 1 93.5 65 GLY B CA 1
ATOM 1367 C C . GLY B 1 65 ? 4.227 -17.703 -11.07 1 93.5 65 GLY B C 1
ATOM 1368 O O . GLY B 1 65 ? 5.238 -17.328 -11.664 1 93.5 65 GLY B O 1
ATOM 1369 N N . ASP B 1 66 ? 3.051 -17.297 -11.469 1 94.38 66 ASP B N 1
ATOM 1370 C CA . ASP B 1 66 ? 2.873 -16.344 -12.555 1 94.38 66 ASP B CA 1
ATOM 1371 C C . ASP B 1 66 ? 3.484 -14.984 -12.188 1 94.38 66 ASP B C 1
ATOM 1373 O O . ASP B 1 66 ? 3.424 -14.562 -11.031 1 94.38 66 ASP B O 1
ATOM 1377 N N . LEU B 1 67 ? 4.094 -14.352 -13.203 1 93.62 67 LEU B N 1
ATOM 1378 C CA . LEU B 1 67 ? 4.5 -12.961 -13.07 1 93.62 67 LEU B CA 1
ATOM 1379 C C . LEU B 1 67 ? 3.33 -12.023 -13.352 1 93.62 67 LEU B C 1
ATOM 1381 O O . LEU B 1 67 ? 2.707 -12.102 -14.414 1 93.62 67 LEU B O 1
ATOM 1385 N N . VAL B 1 68 ? 3.055 -11.102 -12.391 1 95.31 68 VAL B N 1
ATOM 1386 C CA . VAL B 1 68 ? 1.866 -10.273 -12.562 1 95.31 68 VAL B CA 1
ATOM 1387 C C . VAL B 1 68 ? 2.229 -8.805 -12.367 1 95.31 68 VAL B C 1
ATOM 1389 O O . VAL B 1 68 ? 3.258 -8.484 -11.766 1 95.31 68 VAL B O 1
ATOM 1392 N N . HIS B 1 69 ? 1.465 -8.008 -12.969 1 96.31 69 HIS B N 1
ATOM 1393 C CA . HIS B 1 69 ? 1.425 -6.566 -12.766 1 96.31 69 HIS B CA 1
ATOM 1394 C C . HIS B 1 69 ? 0.083 -6.129 -12.188 1 96.31 69 HIS B C 1
ATOM 1396 O O . HIS B 1 69 ? -0.961 -6.328 -12.805 1 96.31 69 HIS B O 1
ATOM 1402 N N . VAL B 1 70 ? 0.102 -5.535 -10.961 1 96.69 70 VAL B N 1
ATOM 1403 C CA . VAL B 1 70 ? -1.125 -5.145 -10.281 1 96.69 70 VAL B CA 1
ATOM 1404 C C . VAL B 1 70 ? -1.054 -3.668 -9.891 1 96.69 70 VAL B C 1
ATOM 1406 O O . VAL B 1 70 ? -0.031 -3.201 -9.391 1 96.69 70 VAL B O 1
ATOM 1409 N N . THR B 1 71 ? -2.062 -2.916 -10.211 1 96.19 71 THR B N 1
ATOM 1410 C CA . THR B 1 71 ? -2.223 -1.537 -9.766 1 96.19 71 THR B CA 1
ATOM 1411 C C . THR B 1 71 ? -3.559 -1.352 -9.047 1 96.19 71 THR B C 1
ATOM 1413 O O . THR B 1 71 ? -4.508 -2.096 -9.297 1 96.19 71 THR B O 1
ATOM 1416 N N . GLY B 1 72 ? -3.584 -0.39 -8.164 1 93.81 72 GLY B N 1
ATOM 1417 C CA . GLY B 1 72 ? -4.824 -0.129 -7.453 1 93.81 72 GLY B CA 1
ATOM 1418 C C . GLY B 1 72 ? -4.688 0.943 -6.391 1 93.81 72 GLY B C 1
ATOM 1419 O O . GLY B 1 72 ? -3.824 1.817 -6.488 1 93.81 72 GLY B O 1
ATOM 1420 N N . ARG B 1 73 ? -5.535 0.85 -5.461 1 89.25 73 ARG B N 1
ATOM 1421 C CA . ARG B 1 73 ? -5.586 1.88 -4.43 1 89.25 73 ARG B CA 1
ATOM 1422 C C . ARG B 1 73 ? -5.156 1.319 -3.076 1 89.25 73 ARG B C 1
ATOM 1424 O O . ARG B 1 73 ? -5.332 0.129 -2.809 1 89.25 73 ARG B O 1
ATOM 1431 N N . VAL B 1 74 ? -4.617 2.205 -2.291 1 86.69 74 VAL B N 1
ATOM 1432 C CA . VAL B 1 74 ? -4.27 1.885 -0.911 1 86.69 74 VAL B CA 1
ATOM 1433 C C . VAL B 1 74 ? -5.379 2.357 0.026 1 86.69 74 VAL B C 1
ATOM 1435 O O . VAL B 1 74 ? -5.859 3.488 -0.091 1 86.69 74 VAL B O 1
ATOM 1438 N N . ARG B 1 75 ? -5.73 1.467 0.89 1 77.62 75 ARG B N 1
ATOM 1439 C CA . ARG B 1 75 ? -6.785 1.796 1.845 1 77.62 75 ARG B CA 1
ATOM 1440 C C . ARG B 1 75 ? -6.426 1.312 3.246 1 77.62 75 ARG B C 1
ATOM 1442 O O . ARG B 1 75 ? -6.172 0.124 3.451 1 77.62 75 ARG B O 1
ATOM 1449 N N . GLU B 1 76 ? -6.312 2.383 4.102 1 73.62 76 GLU B N 1
ATOM 1450 C CA . GLU B 1 76 ? -6.109 1.945 5.48 1 73.62 76 GLU B CA 1
ATOM 1451 C C . GLU B 1 76 ? -7.434 1.856 6.234 1 73.62 76 GLU B C 1
ATOM 1453 O O . GLU B 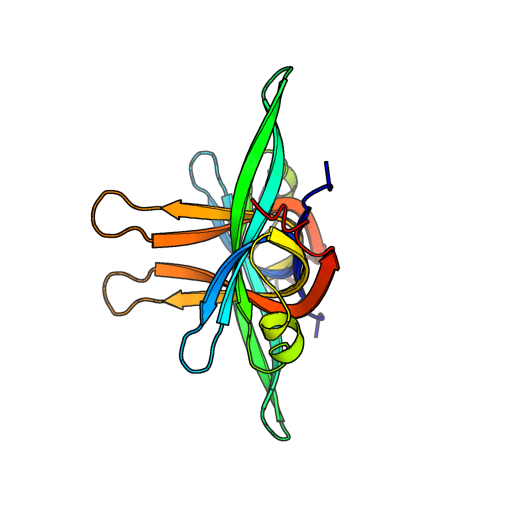1 76 ? -8.25 2.781 6.18 1 73.62 76 GLU B O 1
ATOM 1458 N N . ARG B 1 77 ? -7.711 0.668 6.645 1 64.25 77 ARG B N 1
ATOM 1459 C CA . ARG B 1 77 ? -8.945 0.453 7.395 1 64.25 77 ARG B CA 1
ATOM 1460 C C . ARG B 1 77 ? -8.648 0.065 8.836 1 64.25 77 ARG B C 1
ATOM 1462 O O . ARG B 1 77 ? -7.598 -0.505 9.133 1 64.25 77 ARG B O 1
ATOM 1469 N N . SER B 1 78 ? -9.328 0.801 9.688 1 58.91 78 SER B N 1
ATOM 1470 C CA . SER B 1 78 ? -9.234 0.434 11.102 1 58.91 78 SER B CA 1
ATOM 1471 C C . SER B 1 78 ? -10.086 -0.792 11.406 1 58.91 78 SER B C 1
ATOM 1473 O O . SER B 1 78 ? -11.188 -0.942 10.867 1 58.91 78 SER B O 1
ATOM 1475 N N . HIS B 1 79 ? -9.336 -1.922 11.586 1 50.06 79 HIS B N 1
ATOM 1476 C CA . HIS B 1 79 ? -10.031 -3.139 11.992 1 50.06 79 HIS B CA 1
ATOM 1477 C C . HIS B 1 79 ? -9.898 -3.369 13.492 1 50.06 79 HIS B C 1
ATOM 1479 O O . HIS B 1 79 ? -8.789 -3.332 14.039 1 50.06 79 HIS B O 1
ATOM 1485 N N . GLY B 1 80 ? -10.859 -2.941 14.352 1 51.09 80 GLY B N 1
ATOM 1486 C CA . GLY B 1 80 ? -10.969 -3.361 15.742 1 51.09 80 GLY B CA 1
ATOM 1487 C C . GLY B 1 80 ? -12.031 -2.6 16.516 1 51.09 80 GLY B C 1
ATOM 1488 O O . GLY B 1 80 ? -12.508 -1.557 16.062 1 51.09 80 GLY B O 1
ATOM 1489 N N . GLU B 1 81 ? -12.742 -3.352 17.125 1 48.22 81 GLU B N 1
ATOM 1490 C CA . GLU B 1 81 ? -13.672 -2.928 18.172 1 48.22 81 GLU B CA 1
ATOM 1491 C C . GLU B 1 81 ? -12.977 -2.076 19.219 1 48.22 81 GLU B C 1
ATOM 1493 O O . GLU B 1 81 ? -11.75 -1.948 19.219 1 48.22 81 GLU B O 1
ATOM 1498 N N . ALA B 1 82 ? -13.617 -1.98 20.484 1 49.72 82 ALA B N 1
ATOM 1499 C CA . ALA B 1 82 ? -13.336 -1.189 21.672 1 49.72 82 ALA B CA 1
ATOM 1500 C C . ALA B 1 82 ? -11.836 -1.068 21.922 1 49.72 82 ALA B C 1
ATOM 1502 O O . ALA B 1 82 ? -11.305 0.04 22 1 49.72 82 ALA B O 1
ATOM 1503 N N . ASN B 1 83 ? -11.133 -1.996 22.5 1 52.94 83 ASN B N 1
ATOM 1504 C CA . ASN B 1 83 ? -9.867 -1.999 23.234 1 52.94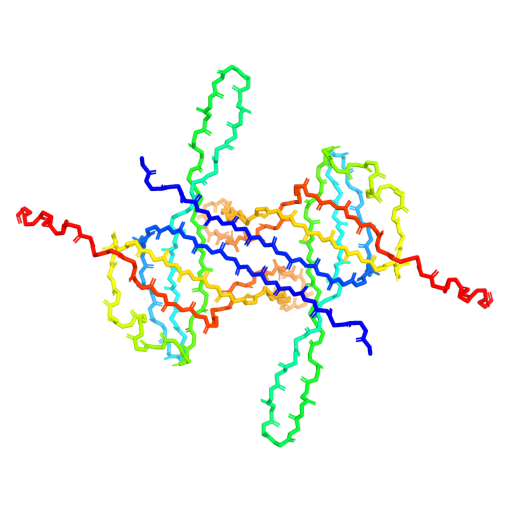 83 ASN B CA 1
ATOM 1505 C C . ASN B 1 83 ? -8.688 -2.303 22.312 1 52.94 83 ASN B C 1
ATOM 1507 O O . ASN B 1 83 ? -7.531 -2.135 22.703 1 52.94 83 ASN B O 1
ATOM 1511 N N . ASP B 1 84 ? -8.852 -3.037 21.125 1 51.12 84 ASP B N 1
ATOM 1512 C CA . ASP B 1 84 ? -7.68 -3.432 20.344 1 51.12 84 ASP B CA 1
ATOM 1513 C C . ASP B 1 84 ? -7.777 -2.908 18.906 1 51.12 84 ASP B C 1
ATOM 1515 O O . ASP B 1 84 ? -8.133 -3.652 18 1 51.12 84 ASP B O 1
ATOM 1519 N N . VAL B 1 85 ? -7.871 -1.771 18.625 1 51.28 85 VAL B N 1
ATOM 1520 C CA . VAL B 1 85 ? -7.973 -1.162 17.297 1 51.28 85 VAL B CA 1
ATOM 1521 C C . VAL B 1 85 ? -6.695 -1.43 16.5 1 51.28 85 VAL B C 1
ATOM 1523 O O . VAL B 1 85 ? -5.598 -1.087 16.953 1 51.28 85 VAL B O 1
ATOM 1526 N N . SER B 1 86 ? -6.723 -2.535 15.539 1 58.44 86 SER B N 1
ATOM 1527 C CA . SER B 1 86 ? -5.594 -2.793 14.656 1 58.44 86 SER B CA 1
ATOM 1528 C C . SER B 1 86 ? -5.773 -2.092 13.312 1 58.44 86 SER B C 1
ATOM 1530 O O . SER B 1 86 ? -6.895 -1.949 12.828 1 58.44 86 SER B O 1
ATOM 1532 N N . TYR B 1 87 ? -4.836 -1.233 12.938 1 60.34 87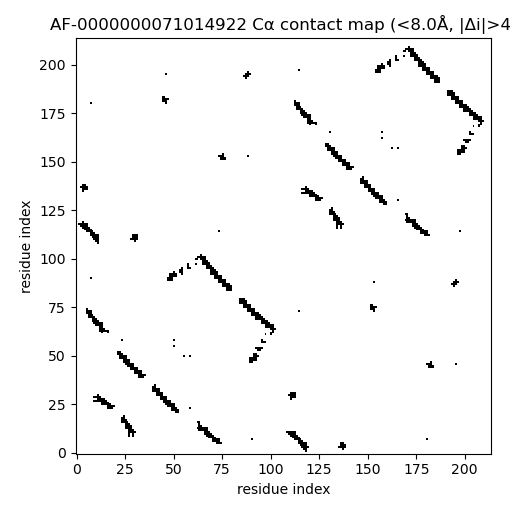 TYR B N 1
ATOM 1533 C CA . TYR B 1 87 ? -4.84 -0.538 11.656 1 60.34 87 TYR B CA 1
ATOM 1534 C C . TYR B 1 87 ? -4.133 -1.363 10.586 1 60.34 87 TYR B C 1
ATOM 1536 O O . TYR B 1 87 ? -3.076 -1.948 10.844 1 60.34 87 TYR B O 1
ATOM 1544 N N . ARG B 1 88 ? -5.078 -1.707 9.57 1 69.56 88 ARG B N 1
ATOM 1545 C CA . ARG B 1 88 ? -4.488 -2.455 8.461 1 69.56 88 ARG B CA 1
ATOM 1546 C C . ARG B 1 88 ? -4.598 -1.678 7.152 1 69.56 88 ARG B C 1
ATOM 1548 O O . ARG B 1 88 ? -5.617 -1.037 6.891 1 69.56 88 ARG B O 1
ATOM 1555 N N . THR B 1 89 ? -3.43 -1.68 6.457 1 81.81 89 THR B N 1
ATOM 1556 C CA . THR B 1 89 ? -3.389 -1.14 5.105 1 81.81 89 THR B CA 1
ATOM 1557 C C . THR B 1 89 ? -3.746 -2.215 4.082 1 81.81 89 THR B C 1
ATOM 1559 O O . THR B 1 89 ? -3.197 -3.318 4.117 1 81.81 89 THR B O 1
ATOM 1562 N N . GLU B 1 90 ? -4.758 -1.868 3.285 1 84.56 90 GLU B N 1
ATOM 1563 C CA . GLU B 1 90 ? -5.156 -2.793 2.229 1 84.56 90 GLU B CA 1
ATOM 1564 C C . GLU B 1 90 ? -4.746 -2.271 0.855 1 84.56 90 GLU B C 1
ATOM 1566 O O . GLU B 1 90 ? -4.844 -1.073 0.585 1 84.56 90 GLU B O 1
ATOM 1571 N N . LEU B 1 91 ? -4.281 -3.225 0.077 1 91.44 91 LEU B N 1
ATOM 1572 C CA . LEU B 1 91 ? -3.994 -2.969 -1.33 1 91.44 91 LEU B CA 1
ATOM 1573 C C . LEU B 1 91 ? -5.113 -3.496 -2.219 1 91.44 91 LEU B C 1
ATOM 1575 O O . LEU B 1 91 ? -5.168 -4.695 -2.51 1 91.44 91 LEU B O 1
ATOM 1579 N N . ILE B 1 92 ? -5.957 -2.574 -2.674 1 91.31 92 ILE B N 1
ATOM 1580 C CA . ILE B 1 92 ? -7.125 -2.971 -3.451 1 91.31 92 ILE B CA 1
ATOM 1581 C C . ILE B 1 92 ? -6.812 -2.867 -4.941 1 91.31 92 ILE B C 1
ATOM 1583 O O . ILE B 1 92 ? -6.523 -1.779 -5.449 1 91.31 92 ILE B O 1
ATOM 1587 N N . ALA B 1 93 ? -7 -3.965 -5.598 1 95.56 93 ALA B N 1
ATOM 1588 C CA . ALA B 1 93 ? -6.629 -4.012 -7.012 1 95.56 93 ALA B CA 1
ATOM 1589 C C . ALA B 1 93 ? -7.703 -3.359 -7.879 1 95.56 93 ALA B C 1
ATOM 1591 O O . ALA B 1 93 ? -8.883 -3.695 -7.773 1 95.56 93 ALA B O 1
ATOM 1592 N N . ASP B 1 94 ? -7.234 -2.482 -8.727 1 94.62 94 ASP B N 1
ATOM 1593 C CA . ASP B 1 94 ? -8.07 -1.955 -9.805 1 94.62 94 ASP B CA 1
ATOM 1594 C C . ASP B 1 94 ? -7.773 -2.652 -11.125 1 94.62 94 ASP B C 1
ATOM 1596 O O . ASP B 1 94 ? -8.656 -2.812 -11.969 1 94.62 94 ASP B O 1
ATOM 1600 N N . THR B 1 95 ? -6.496 -2.971 -11.289 1 97.06 95 THR B N 1
ATOM 1601 C CA . THR B 1 95 ? -6.07 -3.74 -12.453 1 97.06 95 THR B CA 1
ATOM 1602 C C . THR B 1 95 ? -5.191 -4.914 -12.039 1 97.06 95 THR B C 1
ATOM 1604 O O . THR B 1 95 ? -4.508 -4.852 -11.016 1 97.06 95 THR B O 1
ATOM 1607 N N . PHE B 1 96 ? -5.289 -5.906 -12.82 1 97.81 96 PHE B N 1
ATOM 1608 C CA . PHE B 1 96 ? -4.531 -7.141 -12.625 1 97.81 96 PHE B CA 1
ATOM 1609 C C . PHE B 1 96 ? -4.18 -7.77 -13.969 1 97.81 96 PHE B C 1
ATOM 1611 O O . PHE B 1 96 ? -5.066 -8.109 -14.758 1 97.81 96 PHE B O 1
ATOM 1618 N N . SER B 1 97 ? -2.873 -7.938 -14.172 1 97.38 97 SER B N 1
ATOM 1619 C CA . SER B 1 97 ? -2.43 -8.5 -15.445 1 97.38 97 SER B CA 1
ATOM 1620 C C . SER B 1 97 ? -1.379 -9.586 -15.227 1 97.38 97 SER B C 1
ATOM 1622 O O . SER B 1 97 ? -0.42 -9.391 -14.477 1 97.38 97 SER B O 1
ATOM 1624 N N . VAL B 1 98 ? -1.536 -10.641 -15.945 1 96 98 VAL B N 1
ATOM 1625 C CA . VAL B 1 98 ? -0.511 -11.68 -15.977 1 96 98 VAL B CA 1
ATOM 1626 C C . VAL B 1 98 ? 0.504 -11.375 -17.078 1 96 98 VAL B C 1
ATOM 1628 O O . VAL B 1 98 ? 0.147 -11.297 -18.25 1 96 98 VAL B O 1
ATOM 1631 N N . LEU B 1 99 ? 1.654 -11.195 -16.6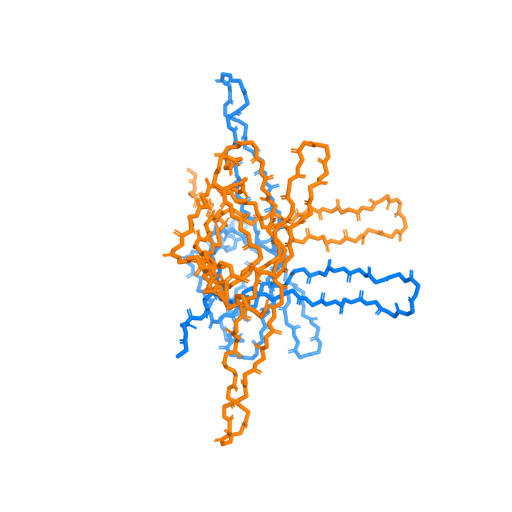41 1 94.25 99 LEU B N 1
ATOM 1632 C CA . LEU B 1 99 ? 2.711 -10.852 -17.578 1 94.25 99 LEU B CA 1
ATOM 1633 C C . LEU B 1 99 ? 3.354 -12.109 -18.156 1 94.25 99 LEU B C 1
ATOM 1635 O O . LEU B 1 99 ? 3.764 -12.125 -19.328 1 94.25 99 LEU B O 1
ATOM 1639 N N . ALA B 1 100 ? 3.559 -13.094 -17.344 1 93.75 100 ALA B N 1
ATOM 1640 C CA . ALA B 1 100 ? 4.168 -14.359 -17.75 1 93.75 100 ALA B CA 1
ATOM 1641 C C . ALA B 1 100 ? 3.672 -15.516 -16.875 1 93.75 100 ALA B C 1
ATOM 1643 O O . ALA B 1 100 ? 3.533 -15.367 -15.664 1 93.75 100 ALA B O 1
ATOM 1644 N N . LYS B 1 101 ? 3.41 -16.578 -17.547 1 93.94 101 LYS B N 1
ATOM 1645 C CA . LYS B 1 101 ? 3.002 -17.766 -16.828 1 93.94 101 LYS B CA 1
ATOM 1646 C C . LYS B 1 101 ? 4.203 -18.469 -16.188 1 93.94 101 LYS B C 1
ATOM 1648 O O . LYS B 1 101 ? 5.344 -18.25 -16.609 1 93.94 101 LYS B O 1
ATOM 1653 N N . SER B 1 102 ? 3.865 -19.094 -15 1 88.62 102 SER B N 1
ATOM 1654 C CA . SER B 1 102 ? 4.926 -19.875 -14.383 1 88.62 102 SER B CA 1
ATOM 1655 C C . SER B 1 102 ? 5.418 -20.984 -15.312 1 88.62 102 SER B C 1
ATOM 1657 O O . SER B 1 102 ? 4.637 -21.531 -16.094 1 88.62 102 SER B O 1
ATOM 1659 N N . ASP B 1 103 ? 6.746 -20.969 -15.586 1 71.56 103 ASP B N 1
ATOM 1660 C CA . ASP B 1 103 ? 7.223 -22.094 -16.391 1 71.56 103 ASP B CA 1
ATOM 1661 C C . ASP B 1 103 ? 6.867 -23.422 -15.727 1 71.56 103 ASP B C 1
ATOM 1663 O O . ASP B 1 103 ? 7.207 -23.656 -14.562 1 71.56 103 ASP B O 1
ATOM 1667 N N . GLY B 1 104 ? 5.637 -23.906 -15.5 1 54.94 104 GLY B N 1
ATOM 1668 C CA . GLY B 1 104 ? 5.406 -25.297 -15.133 1 54.94 104 GLY B CA 1
ATOM 1669 C C . GLY B 1 104 ? 6.656 -26.156 -15.219 1 54.94 104 GLY B C 1
ATOM 1670 O O . GLY B 1 104 ? 7.078 -26.547 -16.312 1 54.94 104 GLY B O 1
ATOM 1671 N N . GLU B 1 105 ? 7.887 -25.984 -14.883 1 40.56 105 GLU B N 1
ATOM 1672 C CA . GLU B 1 105 ? 8.531 -27.297 -14.922 1 40.56 105 GLU B CA 1
ATOM 1673 C C . GLU B 1 105 ? 7.664 -28.359 -14.25 1 40.56 105 GLU B C 1
ATOM 1675 O O . GLU B 1 105 ? 7.18 -28.172 -13.141 1 40.56 105 GLU B O 1
ATOM 1680 N N . GLU B 1 106 ? 6.785 -29.094 -15.016 1 36.28 106 GLU B N 1
ATOM 1681 C CA . GLU B 1 106 ? 6.629 -30.547 -14.883 1 36.28 106 GLU B CA 1
ATOM 1682 C C . GLU B 1 106 ? 7.812 -31.156 -14.148 1 36.28 106 GLU B C 1
ATOM 1684 O O . GLU B 1 106 ? 8.914 -31.234 -14.688 1 36.28 106 GLU B O 1
ATOM 1689 N N . SER B 1 107 ? 8.055 -30.812 -12.906 1 29.77 107 SER B N 1
ATOM 1690 C CA . SER B 1 107 ? 8.562 -32.094 -12.422 1 29.77 107 SER B CA 1
ATOM 1691 C C . SER B 1 107 ? 7.535 -33.188 -12.609 1 29.77 107 SER B C 1
ATOM 1693 O O . SER B 1 107 ? 6.328 -32.969 -12.539 1 29.77 107 SER B O 1
#

Radius of gyration: 18.34 Å; Cα contacts (8 Å, |Δi|>4): 549; chains: 2; bounding box: 54×64×41 Å

Foldseek 3Di:
DPPDAAKDKDWFFWADWDDDDFKIKTWGWDWDFDDDDPDTDTDIDIDIAIEGPLAVVQSVVADGQFTKMWMAGKDWDFDDDDPDTDIDIHHYTNDMHGPGHHPPPPD/DPPDAAKDKDWFFWADWDDDDFKIKTWGWDWDFDDDDPDTDTDIDIDIAIEGPLAVVQSVVADGQFTKMWMAGKDWDFDDDDPDTDIDIHHYTNDMHGPGHHPPPPD

Sequence (214 aa):
MPQNIAEFRIIGRIGKITTRERVTYVSVAANYNRRDGDDWKKDTYWNSVVCFSNVAQQTEAAAKGDLVHVTGRVRERSHGEANDVSYRTELIADTFSVLAKSDGEESMPQNIAEFRIIGRIGKITTRERVTYVSVAANYNRRDGDDWKKDTYWNSVVCFSNVAQQTEAAAKGDLVHVTGRVRERSHGEANDVSYRTELIADTFSVLAKSDGEES

Nearest PDB structures (foldseek):
  3ull-assembly1_A-2  TM=8.576E-01  e=2.517E-05  Homo sapiens
  3ulp-assembly1_D  TM=7.414E-01  e=1.197E-05  Plasmodium falciparum
  3ull-assembly1_B-2  TM=7.472E-01  e=4.200E-04  Homo sapiens
  3stb-assembly1_C  TM=7.440E-01  e=3.396E-04  Trypanosoma brucei
  3k81-assembly1_C  TM=7.632E-01  e=7.532E-04  Trypanosoma brucei

pLDDT: mean 80.73, std 17.66, range [28.97, 97.88]

Secondary structure (DSSP, 8-state):
----EEEEEEEEEEEEEEE-SS-EEEEEEEEEEEEETTEEEEEEEEEEEEE-GGGHHHHHH--TT-EEEEEEEEEEEEE--TT--EEEEEEEEEEEEEEE-------/----EEEEEEEEEEEEEEE-SS-EEEEEEEEEEEEETTEEEEEEEEEEEEE-GGGHHHHHH--TT-EEEEEEEEEEEEE--TT--EEEEEEEEEEEEEEE-------

Solvent-accessible surface area (backbone atoms only — not comparable to full-atom values): 11437 Å² total; per-residue (Å²): 123,86,80,32,37,38,32,38,40,35,26,26,33,29,67,45,77,46,73,56,91,80,43,33,38,38,29,29,40,20,46,43,79,40,76,53,86,95,38,77,41,76,45,78,29,54,36,66,33,38,36,41,75,87,35,38,71,48,57,70,72,52,52,67,49,16,31,32,43,36,34,29,35,56,39,38,43,80,51,50,65,97,89,61,69,42,72,33,48,38,38,39,49,66,40,57,41,79,75,38,75,42,79,68,71,78,120,125,84,80,30,37,38,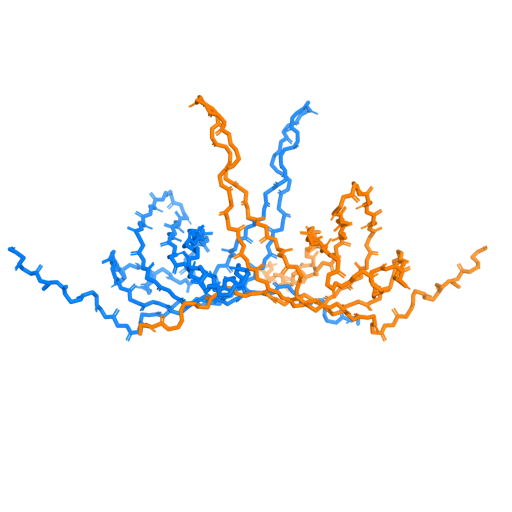32,37,39,35,26,26,33,30,67,45,77,46,74,57,90,82,41,35,37,37,28,30,39,21,47,42,79,40,75,54,84,95,39,77,41,76,45,79,28,53,36,67,32,40,35,41,75,86,36,39,70,47,56,70,72,52,50,66,49,16,32,31,42,36,33,30,35,55,40,38,41,79,49,52,66,95,90,62,69,42,75,34,48,39,39,38,49,67,42,57,42,80,74,40,74,42,77,70,71,77,119

InterPro domains:
  IPR000424 Primosome PriB/single-strand DNA-binding [PF00436] (11-98)
  IPR000424 Primosome PriB/single-strand DNA-binding [cd04496] (8-99)
  IPR012340 Nucleic acid-binding, OB-fold [G3DSA:2.40.50.140] (1-106)
  IPR012340 Nucleic acid-binding, OB-fold [SSF50249] (10-101)

Organism: NCBI:txid2759526

=== Feature glossary ===
The record interleaves many kinds of information about one protein. Here is each kind framed as the question it answers.

Q: What does the local fold look like, residue by residue?
A: A 3Di character summarizes, for each residue, the relative orientation of the Cα frame of its nearest spatial neighbor. Because it encodes fold topology rather than chemistry, 3Di alignments detect remote structural similarity that sequence alignment misses.

Q: Which residues are in helices, strands, or loops?
A: Secondary structure is the local, repeating backbone conformation. DSSP classifies it into eight states by reading the hydrogen-bond network: three helix types (H, G, I), two β types (E, B), two non-regular types (T, S), and unstructured coil (-).

Q: How big and how compact is the whole molecule?
A: Three whole-structure scalars: the radius of gyration (RMS distance of Cα from centroid, in Å), the count of Cα–Cα contacts (pairs closer than 8 Å and separated by more than four residues in sequence — i.e. tertiary, not local, contacts), and the bounding-box dimensions. Together they distinguish compact globular folds from extended fibres or disordered chains.

Q: How confident is the AlphaFold model at each residue?
A: For AlphaFold models, the B-factor field carries pLDDT — the model's own estimate of local accuracy on a 0–100 scale. Regions with pLDDT<50 should be treated as essentially unmodeled; they often correspond to intrinsically disordered segments.

Q: What family and function is it annotated with?
A: Functional annotations link the protein to curated databases. InterPro entries identify conserved domains and families by matching the sequence against member-database signatures (Pfam, PROSITE, CDD, …). Gene Ontology (GO) terms describe molecular function, biological process, and cellular component in a controlled vocabulary. CATH places the structure in a hierarchical fold classification (Class/Architecture/Topology/Homologous-superfamily). The organism is the source species.

Q: What known structures does this most resemble?
A: Nearest PDB neighbors are the top structural matches found by Foldseek when searching this structure against the entire Protein Data Bank. Each hit reports a TM-score (0 to 1; >0.5 almost always implies the same fold) and an E-value. These are *structural* homologs — they may share no detectable sequence similarity.

Q: Which residues are buried vs exposed?
A: Solvent-accessible surface area (SASA) is the area in Å² traced out by the centre of a 1.4 Å probe sphere (a water molecule) rolled over the protein's van der Waals surface (Shrake–Rupley / Lee–Richards construction). Buried residues have near-zero SASA; fully exposed residues can exceed 200 Å². The total SASA scales roughly with the number of surface residues.

Q: What are the backbone torsion angles?
A: φ (phi) and ψ (psi) are the two rotatable backbone dihedrals per residue: φ is the C(i-1)–N–Cα–C torsion, ψ is the N–Cα–C–N(i+1) torsion, both in degrees on (−180°, 180°]. α-helical residues cluster near (−60°, −45°); β-strand residues near (−120°, +130°). A Ramachandran plot is simply a scatter of (φ, ψ) for every residue.

Q: Are the domains correctly placed relative to each other?
A: Predicted aligned error is AlphaFold's pairwise confidence. Unlike pLDDT (per-residue), PAE is per-residue-pair and captures whether two parts of the structure are correctly placed relative to each other. Units are ångströms of expected positional error.

Q: What if only a Cα trace is available?
A: P-SEA three-state annotation labels each residue as helix, strand, or coil based purely on the geometry of the Cα trace. It serves as a fallback when the full backbone (and thus DSSP) is unavailable.

Q: What is the amino-acid chain?
A: This is the polypeptide sequence — one letter per residue, N-terminus first. Length ranges from a few dozen residues for small domains to over a thousand for large multi-domain proteins.

Q: What do the rendered images show?
A: The six renders are orthographic views along the three Cartesian axes in both directions. Representation (cartoon, sticks, or surface) and color scheme (sequence-rainbow or by-chain) vary across proteins so the training set covers all the common visualization conventions.

Q: What do the diagnostic plots show?
A: Plot images: a contact map (which residues are close in 3D, as an N×N binary image), a Ramachandran scatter (backbone torsion angles, revealing secondary-structure composition at a glance), and — for AlphaFold structures — a PAE heatmap (pairwise prediction confidence).

Q: How mobile is each atom in the crystal?
A: B-factor (Debye–Waller factor) reflects atomic displacement in the crystal lattice. It is an experimental observable (units Å²), not a prediction; low values mean the atom is pinned down, high values mean it moves or is heterogeneous across the crystal.

Q: Where is each backbone atom in 3D?
A: The mmCIF table is the protein's shape written out atom by atom. For each backbone N, Cα, C, and carbonyl O, it records an (x, y, z) coordinate triple in Å plus the residue type, chain letter, and residue number.